Protein AF-A0A5J5DFE9-F1 (afdb_monomer_lite)

Secondary structure (DSSP, 8-state):
--------SHHHHHHHHHHHHHHHHHHHHHHHHHHHHTT--S--S----EEEPSS-TT-EEEGGGHHHHHHHHHHHHTT--HHHHHH---THHHHTTS-----PPPHHHHHHHHHHHHHHS-SS-BTTB--GGGS--S-PPPPSSHHHHHHHS-HHHHHHHHHHHHHHHHHTTTT-----TTSS--HHHHHH--TTSSSPPPHHHHHHHHHHHHHS-GGGSSS-TTT-------

Foldseek 3Di:
DDPPPPPPDPVSVVVVVVVVVVVVVVVVVVVVVVCVVVVHDPPPVCPADWDAQPLDRPDTDHPVCNVVCNVVSVCVSLVDDPVNVVPADDCCVVPVPPPDDDDDDD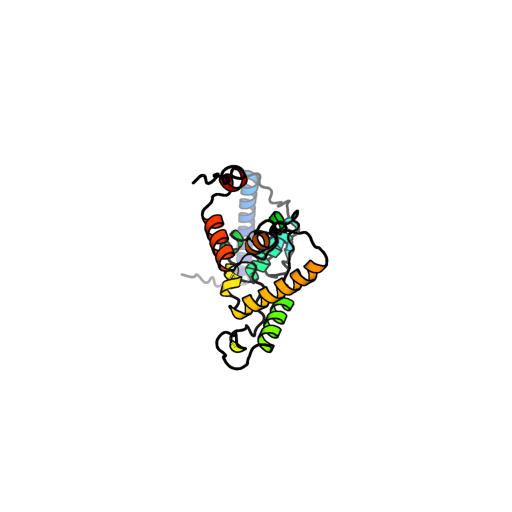QVNLQVLLVVLLVVADCDDDPPGDHNVQTDPDRFHDDRDPVCVPPVGGPSSNVSVVVVVCVVVVVVCVVDDDDPVPVDPPVLVVQQPPPVDPDGDDPVRSVVVVVVVVVDDPVCVPVCPPPPPPDDDD

pLDDT: mean 79.21, std 16.31, range [35.69, 96.75]

Sequence (234 aa):
MSDSLKTQTLQDRLDRLQELEEFTENCKKQLNDIFETLGWSRDNSNQEAMEQCPYDPNHRVPVRSMEKHKTSCSRRKMGYSAEEEAEMFDPSVCYENSSVRSFTMDKSTQHQVILQARSAAPLMRMEGVFWQGQYSGQPVDVPENHKRAVCDLTVADRLALYDHVVGVLNQQKEAASSNNDDLYVDLVSKLQKDEQQNEPKTHLELMAEMRDYKRRRQSYRAKNVHITKKSYTE

Structure (mmCIF, N/CA/C/O backbone):
data_AF-A0A5J5DFE9-F1
#
_entry.id   AF-A0A5J5DFE9-F1
#
loop_
_atom_site.group_PDB
_atom_site.id
_atom_site.type_symbol
_atom_site.label_atom_id
_atom_site.label_alt_id
_atom_site.label_comp_id
_atom_site.label_asym_id
_atom_site.label_entity_id
_atom_site.label_seq_id
_atom_site.pdbx_PDB_ins_code
_atom_site.Cartn_x
_atom_site.Cartn_y
_atom_site.Cartn_z
_atom_site.occupancy
_atom_site.B_iso_or_equiv
_atom_site.auth_seq_id
_atom_site.auth_comp_id
_atom_site.auth_asym_id
_atom_site.auth_atom_id
_atom_site.pdbx_PDB_model_num
ATOM 1 N N . MET A 1 1 ? -1.148 6.392 54.945 1.00 35.69 1 MET A N 1
ATOM 2 C CA . MET A 1 1 ? -1.701 5.773 56.165 1.00 35.69 1 MET A CA 1
ATOM 3 C C . MET A 1 1 ? -2.759 4.799 55.689 1.00 35.69 1 MET A C 1
ATOM 5 O O . MET A 1 1 ? -3.855 5.220 55.352 1.00 35.69 1 MET A O 1
ATOM 9 N N . SER A 1 2 ? -2.363 3.549 55.466 1.00 45.91 2 SER A N 1
ATOM 10 C CA . SER A 1 2 ? -3.226 2.516 54.895 1.00 45.91 2 SER A CA 1
ATOM 11 C C . SER A 1 2 ? -3.810 1.728 56.058 1.00 45.91 2 SER A C 1
ATOM 13 O O . SER A 1 2 ? -3.139 0.845 56.592 1.00 45.91 2 SER A O 1
ATOM 15 N N . ASP A 1 3 ? -5.013 2.096 56.495 1.00 44.06 3 ASP A N 1
ATOM 16 C CA . ASP A 1 3 ? -5.707 1.383 57.565 1.00 44.06 3 ASP A CA 1
ATOM 17 C C . ASP A 1 3 ? -6.124 -0.001 57.067 1.00 44.06 3 ASP A C 1
ATOM 19 O O . ASP A 1 3 ? -7.129 -0.198 56.383 1.00 44.06 3 ASP A O 1
ATOM 23 N N . SER A 1 4 ? -5.282 -0.979 57.391 1.00 53.09 4 SER A N 1
ATOM 24 C CA . SER A 1 4 ? -5.563 -2.398 57.237 1.00 53.09 4 SER A CA 1
ATOM 25 C C . SER A 1 4 ? -6.608 -2.791 58.282 1.00 53.09 4 SER A C 1
ATOM 27 O O . SER A 1 4 ? -6.283 -3.070 59.439 1.00 53.09 4 SER A O 1
ATOM 29 N N . LEU A 1 5 ? -7.882 -2.753 57.886 1.00 56.41 5 LEU A N 1
ATOM 30 C CA . LEU A 1 5 ? -9.002 -3.226 58.697 1.00 56.41 5 LEU A CA 1
ATOM 31 C C . LEU A 1 5 ? -8.866 -4.740 58.895 1.00 56.41 5 LEU A C 1
ATOM 33 O O . LEU A 1 5 ? -9.232 -5.543 58.038 1.00 56.41 5 LEU A O 1
ATOM 37 N N . LYS A 1 6 ? -8.313 -5.138 60.042 1.00 60.69 6 LYS A N 1
ATOM 38 C CA . LYS A 1 6 ? -8.324 -6.528 60.500 1.00 60.69 6 LYS A CA 1
ATOM 39 C C . LYS A 1 6 ? -9.772 -6.914 60.816 1.00 60.69 6 LYS A C 1
ATOM 41 O O . LYS A 1 6 ? -10.238 -6.644 61.916 1.00 60.69 6 LYS A O 1
ATOM 46 N N . THR A 1 7 ? -10.475 -7.555 59.885 1.00 59.81 7 THR A N 1
ATOM 47 C CA . THR A 1 7 ? -11.734 -8.257 60.188 1.00 59.81 7 THR A CA 1
ATOM 48 C C . THR A 1 7 ? -11.396 -9.467 61.055 1.00 59.81 7 THR A C 1
ATOM 50 O O . THR A 1 7 ? -10.870 -10.457 60.538 1.00 59.81 7 THR A O 1
ATOM 53 N N . GLN A 1 8 ? -11.588 -9.360 62.371 1.00 66.94 8 GLN A N 1
ATOM 54 C CA . GLN A 1 8 ? -11.138 -10.376 63.329 1.00 66.94 8 GLN A CA 1
ATOM 55 C C . GLN A 1 8 ? -12.210 -11.430 63.620 1.00 66.94 8 GLN A C 1
ATOM 57 O O . GLN A 1 8 ? -11.858 -12.533 64.035 1.00 66.94 8 GLN A O 1
ATOM 62 N N . THR A 1 9 ? -13.488 -11.157 63.340 1.00 77.75 9 THR A N 1
ATOM 63 C CA . THR A 1 9 ? -14.578 -12.122 63.546 1.00 77.75 9 THR A CA 1
ATOM 64 C C . THR A 1 9 ? -15.428 -12.341 62.290 1.00 77.75 9 THR A C 1
ATOM 66 O O . THR A 1 9 ? -15.451 -11.523 61.372 1.00 77.75 9 THR A O 1
ATOM 69 N N . LEU A 1 10 ? -16.111 -13.493 62.216 1.00 79.88 10 LEU A N 1
ATOM 70 C CA . LEU A 1 10 ? -17.056 -13.802 61.131 1.00 79.88 10 LEU A CA 1
ATOM 71 C C . LEU A 1 10 ? -18.192 -12.773 61.054 1.00 79.88 10 LEU A C 1
ATOM 73 O O . LEU A 1 10 ? -18.635 -12.456 59.954 1.00 79.88 10 LEU A O 1
ATOM 77 N N . GLN A 1 11 ? -18.607 -12.232 62.202 1.00 84.94 11 GLN A N 1
ATOM 78 C CA . GLN A 1 11 ? -19.647 -11.213 62.279 1.00 84.94 11 GLN A CA 1
ATOM 79 C C . GLN A 1 11 ? -19.193 -9.897 61.638 1.00 84.94 11 GLN A C 1
ATOM 81 O O . GLN A 1 11 ? -19.889 -9.400 60.763 1.00 84.94 11 GLN A O 1
ATOM 86 N N . ASP A 1 12 ? -17.972 -9.426 61.929 1.00 84.31 12 ASP A N 1
ATOM 87 C CA . ASP A 1 12 ? -17.422 -8.210 61.298 1.00 84.31 12 ASP A CA 1
ATOM 88 C C . ASP A 1 12 ? -17.404 -8.303 59.764 1.00 84.31 12 ASP A C 1
ATOM 90 O O . ASP A 1 12 ? -17.546 -7.308 59.058 1.00 84.31 12 ASP A O 1
ATOM 94 N N . ARG A 1 13 ? -17.192 -9.511 59.223 1.00 84.62 13 ARG A N 1
ATOM 95 C CA . ARG A 1 13 ? -17.190 -9.748 57.772 1.00 84.62 13 ARG A CA 1
ATOM 96 C C . ARG A 1 13 ? -18.595 -9.699 57.184 1.00 84.62 13 ARG A C 1
ATOM 98 O O . ARG A 1 13 ? -18.746 -9.193 56.077 1.00 84.62 13 ARG A O 1
ATOM 105 N N . LEU A 1 14 ? -19.588 -10.231 57.895 1.00 89.31 14 LEU A N 1
ATOM 106 C CA . LEU A 1 14 ? -20.991 -10.178 57.481 1.00 89.31 14 LEU A CA 1
ATOM 107 C C . LEU A 1 14 ? -21.515 -8.743 57.524 1.00 89.31 14 LEU A C 1
ATOM 109 O O . LEU A 1 14 ? -22.078 -8.283 56.535 1.00 89.31 14 LEU A O 1
ATOM 113 N N . ASP A 1 15 ? -21.226 -8.017 58.601 1.00 89.38 15 ASP A N 1
ATOM 114 C CA . ASP A 1 15 ? -21.636 -6.622 58.759 1.00 89.38 15 ASP A CA 1
ATOM 115 C C . ASP A 1 15 ? -20.993 -5.746 57.668 1.00 89.38 15 ASP A C 1
ATOM 117 O O . ASP A 1 15 ? -21.658 -4.925 57.041 1.00 89.38 15 ASP A O 1
ATOM 121 N N . ARG A 1 16 ? -19.716 -5.992 57.332 1.00 88.62 16 ARG A N 1
ATOM 122 C CA . ARG A 1 16 ? -19.029 -5.291 56.234 1.00 88.62 16 ARG A CA 1
ATOM 123 C C . ARG A 1 16 ? -19.616 -5.599 54.856 1.00 88.62 16 ARG A C 1
ATOM 125 O O . ARG A 1 16 ? -19.637 -4.720 53.997 1.00 88.6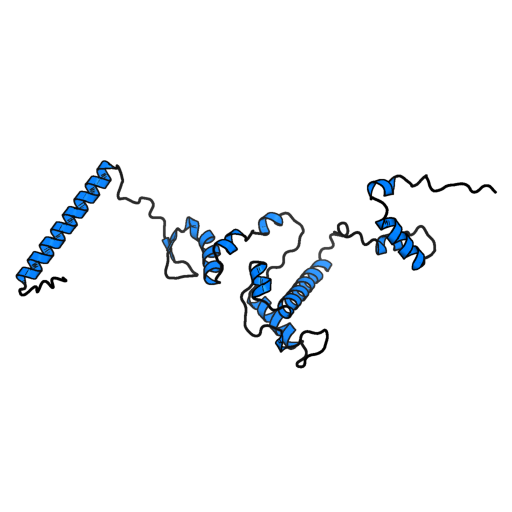2 16 ARG A O 1
ATOM 132 N N . LEU A 1 17 ? -20.039 -6.840 54.612 1.00 91.00 17 LEU A N 1
ATOM 133 C CA . LEU A 1 17 ? -20.709 -7.202 53.360 1.00 91.00 17 LEU A CA 1
ATOM 134 C C . LEU A 1 17 ? -22.059 -6.498 53.250 1.00 91.00 17 LEU A C 1
ATOM 136 O O . LEU A 1 17 ? -22.362 -5.959 52.189 1.00 91.00 17 LEU A O 1
ATOM 140 N N . GLN A 1 18 ? -22.807 -6.439 54.351 1.00 93.75 18 GLN A N 1
ATOM 141 C CA . GLN A 1 18 ? -24.076 -5.730 54.403 1.00 93.75 18 GLN A CA 1
ATOM 142 C C . GLN A 1 18 ? -23.889 -4.223 54.167 1.00 93.75 18 GLN A C 1
ATOM 144 O O . GLN A 1 18 ? -24.590 -3.655 53.337 1.00 93.75 18 GLN A O 1
ATOM 149 N N . GLU A 1 19 ? -22.891 -3.585 54.792 1.00 94.81 19 GLU A N 1
ATOM 150 C CA . GLU A 1 19 ? -22.549 -2.177 54.522 1.00 94.81 19 GLU A CA 1
ATOM 151 C C . GLU A 1 19 ? -22.236 -1.929 53.037 1.00 94.81 19 GLU A C 1
ATOM 153 O O . GLU A 1 19 ? -22.664 -0.927 52.463 1.00 94.81 19 GLU A O 1
ATOM 158 N N . LEU A 1 20 ? -21.480 -2.828 52.395 1.00 94.94 20 LEU A N 1
ATOM 159 C CA . LEU A 1 20 ? -21.125 -2.703 50.978 1.00 94.94 20 LEU A CA 1
ATOM 160 C C . LEU A 1 20 ? -22.331 -2.911 50.056 1.00 94.94 20 LEU A C 1
ATOM 162 O O . LEU A 1 20 ? -22.438 -2.234 49.031 1.00 94.94 20 LEU A O 1
ATOM 166 N N . GLU A 1 21 ? -23.230 -3.825 50.407 1.00 95.31 21 GLU A N 1
ATOM 167 C CA . GLU A 1 21 ? -24.470 -4.081 49.674 1.00 95.31 21 GLU A CA 1
ATOM 168 C C . GLU A 1 21 ? -25.434 -2.893 49.790 1.00 95.31 21 GLU A C 1
ATOM 170 O O . GLU A 1 21 ? -25.921 -2.379 48.783 1.00 95.31 21 GLU A O 1
ATOM 175 N N . GLU A 1 22 ? -25.617 -2.362 51.000 1.00 95.75 22 GLU A N 1
ATOM 176 C CA . GLU A 1 22 ? -26.413 -1.157 51.238 1.00 95.75 22 GLU A CA 1
ATOM 177 C C . GLU A 1 22 ? -25.822 0.057 50.511 1.00 95.75 22 GLU A C 1
ATOM 179 O O . GLU A 1 22 ? -26.553 0.813 49.866 1.00 95.75 22 GLU A O 1
ATOM 184 N N . PHE A 1 23 ? -24.496 0.222 50.537 1.00 96.44 23 PHE A N 1
ATOM 185 C CA . PHE A 1 23 ? -23.811 1.285 49.805 1.00 96.44 23 PHE A CA 1
ATOM 186 C C . PHE A 1 23 ? -24.012 1.161 48.290 1.00 96.44 23 PHE A C 1
ATOM 188 O O . PHE A 1 23 ? -24.352 2.143 47.627 1.00 96.44 23 PHE A O 1
ATOM 195 N N . THR A 1 24 ? -23.837 -0.039 47.730 1.00 95.56 24 THR A N 1
ATOM 196 C CA . THR A 1 24 ? -24.003 -0.263 46.286 1.00 95.56 24 THR A CA 1
ATOM 197 C C . THR A 1 24 ? -25.445 -0.064 45.833 1.00 95.56 24 THR A C 1
ATOM 199 O O . THR A 1 24 ? -25.665 0.561 44.791 1.00 95.56 24 THR A O 1
ATOM 202 N N . GLU A 1 25 ? -26.433 -0.496 46.617 1.00 96.00 25 GLU A N 1
ATOM 203 C CA . GLU A 1 25 ? -27.844 -0.225 46.327 1.00 96.00 25 GLU A CA 1
ATOM 204 C C . GLU A 1 25 ? -28.184 1.264 46.449 1.00 96.00 25 GLU A C 1
ATOM 206 O O . GLU A 1 25 ? -28.927 1.796 45.621 1.00 96.00 25 GLU A O 1
ATOM 211 N N . ASN A 1 26 ? -27.594 1.982 47.407 1.00 96.12 26 ASN A N 1
ATOM 212 C CA . ASN A 1 26 ? -27.797 3.422 47.521 1.00 96.12 26 ASN A CA 1
ATOM 213 C C . ASN A 1 26 ? -27.202 4.179 46.319 1.00 96.12 26 ASN A C 1
ATOM 215 O O . ASN A 1 26 ? -27.872 5.027 45.729 1.00 96.12 26 ASN A O 1
ATOM 219 N N . CYS A 1 27 ? -25.993 3.817 45.875 1.00 93.38 27 CYS A N 1
ATOM 220 C CA . CYS A 1 27 ? -25.398 4.371 44.654 1.00 93.38 27 CYS A CA 1
ATOM 221 C C . CYS A 1 27 ? -26.241 4.065 43.408 1.00 93.38 27 CYS A C 1
ATOM 223 O O . CYS A 1 27 ? -26.409 4.920 42.539 1.00 93.38 27 CYS A O 1
ATOM 225 N N . LYS A 1 28 ? -26.794 2.854 43.309 1.00 91.44 28 LYS A N 1
ATOM 226 C CA . LYS A 1 28 ? -27.655 2.449 42.193 1.00 91.44 28 LYS A CA 1
ATOM 227 C C . LYS A 1 28 ? -28.962 3.243 42.160 1.00 91.44 28 LYS A C 1
ATOM 229 O O . LYS A 1 28 ? -29.375 3.646 41.077 1.00 91.44 28 LYS A O 1
ATOM 234 N N . LYS A 1 29 ? -29.574 3.517 43.319 1.00 94.00 29 LYS A N 1
ATOM 235 C CA . LYS A 1 29 ? -30.746 4.404 43.429 1.00 94.00 29 LYS A CA 1
ATOM 236 C C . LYS A 1 29 ? -30.416 5.826 42.991 1.00 94.00 29 LYS A C 1
ATOM 238 O O . LYS A 1 29 ? -31.097 6.349 42.123 1.00 94.00 29 LYS A O 1
ATOM 243 N N . GLN A 1 30 ? -29.320 6.396 43.494 1.00 93.88 30 GLN A N 1
ATOM 244 C CA . GLN A 1 30 ? -28.875 7.734 43.088 1.00 93.88 30 GLN A CA 1
ATOM 245 C C . GLN A 1 30 ? -28.645 7.836 41.577 1.00 93.88 30 GLN A C 1
ATOM 247 O O . GLN A 1 30 ? -29.037 8.819 40.955 1.00 93.88 30 GLN A O 1
ATOM 252 N N . LEU A 1 31 ? -28.034 6.816 40.968 1.00 90.50 31 LEU A N 1
ATOM 253 C CA . LEU A 1 31 ? -27.855 6.772 39.519 1.00 90.50 31 LEU A CA 1
ATOM 254 C C . LEU A 1 31 ? -29.192 6.699 38.778 1.00 90.50 31 LEU A C 1
ATOM 256 O O . LEU A 1 31 ? -29.354 7.400 37.785 1.00 90.50 31 LEU A O 1
ATOM 260 N N . ASN A 1 32 ? -30.144 5.890 39.248 1.00 88.62 32 ASN A N 1
ATOM 261 C CA . ASN A 1 32 ? -31.475 5.808 38.646 1.00 88.62 32 ASN A CA 1
ATOM 262 C C . ASN A 1 32 ? -32.232 7.141 38.748 1.00 88.62 32 ASN A C 1
ATOM 264 O O . ASN A 1 32 ? -32.772 7.579 37.741 1.00 88.62 32 ASN A O 1
ATOM 268 N N . ASP A 1 33 ? -32.189 7.830 39.890 1.00 92.00 33 ASP A N 1
ATOM 269 C CA . ASP A 1 33 ? -32.805 9.157 40.052 1.00 92.00 33 ASP A CA 1
ATOM 270 C C . ASP A 1 33 ? -32.194 10.183 39.078 1.00 92.00 33 ASP A C 1
ATOM 272 O O . ASP A 1 33 ? -32.896 11.007 38.484 1.00 92.00 33 ASP A O 1
ATOM 276 N N . ILE A 1 34 ? -30.873 10.121 38.863 1.00 91.50 34 ILE A N 1
ATOM 277 C CA . ILE A 1 34 ? -30.178 10.939 37.857 1.00 91.50 34 ILE A CA 1
ATOM 278 C C . ILE A 1 34 ? -30.644 10.569 36.440 1.00 91.50 34 ILE A C 1
ATOM 280 O O . ILE A 1 34 ? -30.905 11.452 35.624 1.00 91.50 34 ILE A O 1
ATOM 284 N N . PHE A 1 35 ? -30.774 9.278 36.130 1.00 86.00 35 PHE A N 1
ATOM 285 C CA . PHE A 1 35 ? -31.292 8.830 34.837 1.00 86.00 35 PHE A CA 1
ATOM 286 C C . PHE A 1 35 ? -32.737 9.306 34.609 1.00 86.00 35 PHE A C 1
ATOM 288 O O . PHE A 1 35 ? -33.037 9.821 33.535 1.00 86.00 35 PHE A O 1
ATOM 295 N N . GLU A 1 36 ? -33.606 9.227 35.618 1.00 87.81 36 GLU A N 1
ATOM 296 C CA . GLU A 1 36 ? -34.997 9.690 35.547 1.00 87.81 36 GLU A CA 1
ATOM 297 C C . GLU A 1 36 ? -35.097 11.209 35.365 1.00 87.81 36 GLU A C 1
ATOM 299 O O . GLU A 1 36 ? -35.821 11.680 34.486 1.00 87.81 36 GLU A O 1
ATOM 304 N N . THR A 1 37 ? -34.328 11.987 36.133 1.00 90.31 37 THR A N 1
ATOM 305 C CA . THR A 1 37 ? -34.293 13.458 36.013 1.00 90.31 37 THR A CA 1
ATOM 306 C C . THR A 1 37 ? -33.771 13.935 34.659 1.00 90.31 37 THR A C 1
ATOM 308 O O . THR A 1 37 ? -34.238 14.955 34.151 1.00 90.31 37 THR A O 1
ATOM 311 N N . LEU A 1 38 ? -32.839 13.199 34.047 1.00 88.25 38 LEU A N 1
ATOM 312 C CA . LEU A 1 38 ? -32.322 13.485 32.705 1.00 88.25 38 LEU A CA 1
ATOM 313 C C . LEU A 1 38 ? -33.181 12.880 31.578 1.00 88.25 38 LEU A C 1
ATOM 315 O O . LEU A 1 38 ? -32.911 13.142 30.405 1.00 88.25 38 LEU A O 1
ATOM 319 N N . GLY A 1 39 ? -34.201 12.077 31.906 1.00 79.75 39 GLY A N 1
ATOM 320 C CA . GLY A 1 39 ? -35.024 11.352 30.931 1.00 79.75 39 GLY A CA 1
ATOM 321 C C . GLY A 1 39 ? -34.245 10.290 30.145 1.00 79.75 39 GLY A C 1
ATOM 322 O O . GLY A 1 39 ? -34.588 9.975 29.006 1.00 79.75 39 GLY A O 1
ATOM 323 N N . TRP A 1 40 ? -33.158 9.773 30.715 1.00 81.00 40 TRP A N 1
ATOM 324 C CA . TRP A 1 40 ? -32.294 8.773 30.102 1.00 81.00 40 TRP A CA 1
ATOM 325 C C . TRP A 1 40 ? -32.782 7.374 30.469 1.00 81.00 40 TRP A C 1
ATOM 327 O O . TRP A 1 40 ? -32.798 6.976 31.629 1.00 81.00 40 TRP A O 1
ATOM 337 N N . SER A 1 41 ? -33.157 6.598 29.459 1.00 70.38 41 SER A N 1
ATOM 338 C CA . SER A 1 41 ? -33.428 5.174 29.626 1.00 70.38 41 SER A CA 1
ATOM 339 C C . SER A 1 41 ? -32.112 4.409 29.794 1.00 70.38 41 SER A C 1
ATOM 341 O O . SER A 1 41 ? -31.201 4.558 28.978 1.00 70.38 41 SER A O 1
ATOM 343 N N . ARG A 1 42 ? -32.014 3.552 30.822 1.00 62.78 42 ARG A N 1
ATOM 344 C CA . ARG A 1 42 ? -30.898 2.597 30.969 1.00 62.78 42 ARG A CA 1
ATOM 345 C C . ARG A 1 42 ? -30.907 1.530 29.873 1.00 62.78 42 ARG A C 1
ATOM 347 O O . ARG A 1 42 ? -29.875 0.899 29.626 1.00 62.78 42 ARG A O 1
ATOM 354 N N . ASP A 1 43 ? -32.047 1.343 29.211 1.00 56.59 43 ASP A N 1
ATOM 355 C CA . ASP A 1 43 ? -32.124 0.508 28.028 1.00 56.59 43 ASP A CA 1
ATOM 356 C C . ASP A 1 43 ? -31.343 1.194 26.915 1.00 56.59 43 ASP A C 1
ATOM 358 O O . ASP A 1 43 ? -31.840 2.053 26.187 1.00 56.59 43 ASP A O 1
ATOM 362 N N . ASN A 1 44 ? -30.091 0.767 26.773 1.00 56.41 44 ASN A N 1
ATOM 363 C CA . ASN A 1 44 ? -29.358 0.833 25.525 1.00 56.41 44 ASN A CA 1
ATOM 364 C C . ASN A 1 44 ? -30.119 -0.022 24.501 1.00 56.41 44 ASN A C 1
ATOM 366 O O . ASN A 1 44 ? -29.695 -1.123 24.155 1.00 56.41 44 ASN A O 1
ATOM 370 N N . SER A 1 45 ? -31.248 0.474 23.997 1.00 51.00 45 SER A N 1
ATOM 371 C CA . SER A 1 45 ? -32.089 -0.165 22.977 1.00 51.00 45 SER A CA 1
ATOM 372 C C . SER A 1 45 ? -31.402 -0.286 21.607 1.00 51.00 45 SER A C 1
ATOM 374 O O . SER A 1 45 ? -32.025 -0.681 20.630 1.00 51.00 45 SER A O 1
ATOM 376 N N . ASN A 1 46 ? -30.098 -0.006 21.548 1.00 55.62 46 ASN A N 1
ATOM 377 C CA . ASN A 1 46 ? -29.209 -0.232 20.420 1.00 55.62 46 ASN A CA 1
ATOM 378 C C . ASN A 1 46 ? -28.059 -1.174 20.826 1.00 55.62 46 ASN A C 1
ATOM 380 O O . ASN A 1 46 ? -26.893 -0.870 20.569 1.00 55.62 46 ASN A O 1
ATOM 384 N N . GLN A 1 47 ? -28.349 -2.304 21.488 1.00 61.62 47 GLN A N 1
ATOM 385 C CA . GLN A 1 47 ? -27.400 -3.425 21.548 1.00 61.62 47 GLN A CA 1
ATOM 386 C C . GLN A 1 47 ? -27.264 -4.010 20.141 1.00 61.62 47 GLN A C 1
ATOM 388 O O . GLN A 1 47 ? -27.855 -5.027 19.788 1.00 61.62 47 GLN A O 1
ATOM 393 N N . GLU A 1 48 ? -26.520 -3.310 19.297 1.00 70.19 48 GLU A N 1
ATOM 394 C CA . GLU A 1 48 ? -26.108 -3.841 18.014 1.00 70.19 48 GLU A CA 1
ATOM 395 C C . GLU A 1 48 ? -25.285 -5.101 18.250 1.00 70.19 48 GLU A C 1
ATOM 397 O O . GLU A 1 48 ? -24.473 -5.163 19.176 1.00 70.19 48 GLU A O 1
ATOM 402 N N . ALA A 1 49 ? -25.503 -6.114 17.412 1.00 82.31 49 ALA A N 1
ATOM 403 C CA . ALA A 1 49 ? -24.703 -7.324 17.458 1.00 82.31 49 ALA A CA 1
ATOM 404 C C . ALA A 1 49 ? -23.214 -6.949 17.347 1.00 82.31 49 ALA A C 1
ATOM 406 O O . ALA A 1 49 ? -22.802 -6.211 16.448 1.00 82.31 49 ALA A O 1
ATOM 407 N N . MET A 1 50 ? -22.425 -7.422 18.311 1.00 86.62 50 MET A N 1
ATOM 408 C CA . MET A 1 50 ? -20.991 -7.169 18.410 1.00 86.62 50 MET A CA 1
ATOM 409 C C . MET A 1 50 ? -20.245 -8.450 18.045 1.00 86.62 50 MET A C 1
ATOM 411 O O . MET A 1 50 ? -20.279 -9.432 18.794 1.00 86.62 50 MET A O 1
ATOM 415 N N . GLU A 1 51 ? -19.543 -8.429 16.919 1.00 88.44 51 GLU A N 1
ATOM 416 C CA . GLU A 1 51 ? -18.725 -9.544 16.446 1.00 88.44 51 GLU A CA 1
ATOM 417 C C . GLU A 1 51 ? -17.256 -9.337 16.816 1.00 88.44 51 GLU A C 1
ATOM 419 O O . GLU A 1 51 ? -16.788 -8.216 17.019 1.00 88.44 51 GLU A O 1
ATOM 424 N N . GLN A 1 52 ? -16.522 -10.437 16.959 1.00 91.31 52 GLN A N 1
ATOM 425 C CA . GLN A 1 52 ? -15.093 -10.396 17.252 1.00 91.31 52 GLN A CA 1
ATOM 426 C C . GLN A 1 52 ? -14.305 -10.120 15.968 1.00 91.31 52 GLN A C 1
ATOM 428 O O . GLN A 1 52 ? -14.606 -10.684 14.915 1.00 91.31 52 GLN A O 1
ATOM 433 N N . CYS A 1 53 ? -13.287 -9.263 16.047 1.00 91.19 53 CYS A N 1
ATOM 434 C CA . CYS A 1 53 ? -12.473 -8.951 14.879 1.00 91.19 53 CYS A CA 1
ATOM 435 C C . CYS A 1 53 ? -11.595 -10.151 14.459 1.00 91.19 53 CYS A C 1
ATOM 437 O O . CYS A 1 53 ? -10.924 -10.736 15.309 1.00 91.19 53 CYS A O 1
ATOM 439 N N . PRO A 1 54 ? -11.511 -10.492 13.156 1.00 89.31 54 PRO A N 1
ATOM 440 C CA . PRO A 1 54 ? -10.622 -11.554 12.667 1.00 89.31 54 PRO A CA 1
ATOM 441 C C . PRO A 1 54 ? -9.124 -11.268 12.854 1.00 89.31 54 PRO A C 1
ATOM 443 O O . PRO A 1 54 ? -8.311 -12.190 12.856 1.00 89.31 54 PRO A O 1
ATOM 446 N N . TYR A 1 55 ? -8.738 -9.993 12.965 1.00 86.44 55 TYR A N 1
ATOM 447 C CA . TYR A 1 55 ? -7.334 -9.577 13.020 1.00 86.44 55 TYR A CA 1
ATOM 448 C C . TYR A 1 55 ? -6.803 -9.433 14.447 1.00 86.44 55 TYR A C 1
ATOM 450 O O . TYR A 1 55 ? -5.607 -9.657 14.656 1.00 86.44 55 TYR A O 1
ATOM 458 N N . ASP A 1 56 ? -7.670 -9.113 15.409 1.00 86.06 56 ASP A N 1
ATOM 459 C CA . ASP A 1 56 ? -7.332 -8.997 16.826 1.00 86.06 56 ASP A CA 1
ATOM 460 C C . ASP A 1 56 ? -8.471 -9.572 17.691 1.00 86.06 56 ASP A C 1
ATOM 462 O O . ASP A 1 56 ? -9.585 -9.039 17.682 1.00 86.06 56 ASP A O 1
ATOM 466 N N . PRO A 1 57 ? -8.219 -10.658 18.445 1.00 87.56 57 PRO A N 1
ATOM 467 C CA . PRO A 1 57 ? -9.228 -11.267 19.299 1.00 87.56 57 PRO A CA 1
ATOM 468 C C . PRO A 1 57 ? -9.586 -10.418 20.530 1.00 87.56 57 PRO A C 1
ATOM 470 O O . PRO A 1 57 ? -10.554 -10.754 21.214 1.00 87.56 57 PRO A O 1
ATOM 473 N N . ASN A 1 58 ? -8.846 -9.348 20.838 1.00 86.56 58 ASN A N 1
ATOM 474 C CA . ASN A 1 58 ? -9.025 -8.577 22.070 1.00 86.56 58 ASN A CA 1
ATOM 475 C C . ASN A 1 58 ? -10.155 -7.543 22.010 1.00 86.56 58 ASN A C 1
ATOM 477 O O . ASN A 1 58 ? -10.488 -6.952 23.039 1.00 86.56 58 ASN A O 1
ATOM 481 N N . HIS A 1 59 ? -10.779 -7.321 20.849 1.00 89.12 59 HIS A N 1
ATOM 482 C CA . HIS A 1 59 ? -11.887 -6.374 20.743 1.00 89.12 59 HIS A CA 1
ATOM 483 C C . HIS A 1 59 ? -13.053 -6.887 19.895 1.00 89.12 59 HIS A C 1
ATOM 485 O O . HIS A 1 59 ? -12.944 -7.805 19.077 1.00 89.12 59 HIS A O 1
ATOM 491 N N . ARG A 1 60 ? -14.210 -6.262 20.125 1.00 89.19 60 ARG A N 1
ATOM 492 C CA . ARG A 1 60 ? -15.460 -6.524 19.410 1.00 89.19 60 ARG A CA 1
ATOM 493 C C . ARG A 1 60 ? -15.945 -5.262 18.718 1.00 89.19 60 ARG A C 1
ATOM 495 O O . ARG A 1 60 ? -15.747 -4.162 19.230 1.00 89.19 60 ARG A O 1
ATOM 502 N N . VAL A 1 61 ? -16.579 -5.432 17.567 1.00 89.94 61 VAL A N 1
ATOM 503 C CA . VAL A 1 61 ? -17.005 -4.342 16.688 1.00 89.94 61 VAL A CA 1
ATOM 504 C C . VAL A 1 61 ? -18.459 -4.563 16.279 1.00 89.94 61 VAL A C 1
ATOM 506 O O . VAL A 1 61 ? -18.851 -5.712 16.061 1.00 89.94 61 VAL A O 1
ATOM 509 N N . PRO A 1 62 ? -19.267 -3.497 16.147 1.00 91.12 62 PRO A N 1
ATOM 510 C CA . PRO A 1 62 ? -20.619 -3.628 15.622 1.00 91.12 62 PRO A CA 1
ATOM 511 C C . PRO A 1 62 ? -20.617 -4.201 14.201 1.00 91.12 62 PRO A C 1
ATOM 513 O O . PRO A 1 62 ? -19.828 -3.754 13.362 1.00 91.12 62 PRO A O 1
ATOM 516 N N . VAL A 1 63 ? -21.549 -5.114 13.896 1.00 88.00 63 VAL A N 1
ATOM 517 C CA . VAL A 1 63 ? -21.657 -5.747 12.560 1.00 88.00 63 VAL A CA 1
ATOM 518 C C . VAL A 1 63 ? -21.705 -4.702 11.438 1.00 88.00 63 VAL A C 1
ATOM 520 O O . VAL A 1 63 ? -21.004 -4.827 10.436 1.00 88.00 63 VAL A O 1
ATOM 523 N N . ARG A 1 64 ? -22.449 -3.602 11.634 1.00 88.56 64 ARG A N 1
ATOM 524 C CA . ARG A 1 64 ? -22.588 -2.514 10.644 1.00 88.56 64 ARG A CA 1
ATOM 525 C C . ARG A 1 64 ? -21.268 -1.867 10.217 1.00 88.56 64 ARG A C 1
ATOM 527 O O . ARG A 1 64 ? -21.166 -1.364 9.102 1.00 88.56 64 ARG A O 1
ATOM 534 N N . SER A 1 65 ? -20.271 -1.827 11.100 1.00 89.56 65 SER A N 1
ATOM 535 C CA . SER A 1 65 ? -18.979 -1.183 10.840 1.00 89.56 65 SER A CA 1
ATOM 536 C C . SER A 1 65 ? -17.850 -2.190 10.663 1.00 89.56 65 SER A C 1
ATOM 538 O O . SER A 1 65 ? -16.704 -1.776 10.494 1.00 89.56 65 SER A O 1
ATOM 540 N N . MET A 1 66 ? -18.155 -3.489 10.686 1.00 89.00 66 MET A N 1
ATOM 541 C CA . MET A 1 66 ? -17.163 -4.555 10.651 1.00 89.00 66 MET A CA 1
ATOM 542 C C . MET A 1 66 ? -16.270 -4.459 9.411 1.00 89.00 66 MET A C 1
ATOM 544 O O . MET A 1 66 ? -15.056 -4.539 9.551 1.00 89.00 66 MET A O 1
ATOM 548 N N . GLU A 1 67 ? -16.809 -4.184 8.218 1.00 89.62 67 GLU A N 1
ATOM 549 C CA . GLU A 1 67 ? -15.962 -4.121 7.014 1.00 89.62 67 GLU A CA 1
ATOM 550 C C . GLU A 1 67 ? -15.027 -2.913 6.967 1.00 89.62 67 GLU A C 1
ATOM 552 O O . GLU A 1 67 ? -13.843 -3.060 6.667 1.00 89.62 67 GLU A O 1
ATOM 557 N N . LYS A 1 68 ? -15.503 -1.730 7.367 1.00 88.56 68 LYS A N 1
ATOM 558 C CA . LYS A 1 68 ? -14.632 -0.549 7.519 1.00 88.56 68 LYS A CA 1
ATOM 559 C C . LYS A 1 68 ? -13.572 -0.769 8.602 1.00 88.56 68 LYS A C 1
ATOM 561 O O . LYS A 1 68 ? -12.457 -0.257 8.529 1.00 88.56 68 LYS A O 1
ATOM 566 N N . HIS A 1 69 ? -13.923 -1.533 9.630 1.00 90.50 69 HIS A N 1
ATOM 567 C CA . HIS A 1 69 ? -12.994 -1.896 10.679 1.00 90.50 69 HIS A CA 1
ATOM 568 C C . HIS A 1 69 ? -11.946 -2.909 10.204 1.00 90.50 69 HIS A C 1
ATOM 570 O O . HIS A 1 69 ? -10.783 -2.748 10.546 1.00 90.50 69 HIS A O 1
ATOM 576 N N . LYS A 1 70 ? -12.312 -3.935 9.421 1.00 90.81 70 LYS A N 1
ATOM 577 C CA . LYS A 1 70 ? -11.359 -4.940 8.921 1.00 90.81 70 LYS A CA 1
ATOM 578 C C . LYS A 1 70 ? -10.192 -4.286 8.186 1.00 90.81 70 LYS A C 1
ATOM 580 O O . LYS A 1 70 ? -9.049 -4.623 8.473 1.00 90.81 70 LYS A O 1
ATOM 585 N N . THR A 1 71 ? -10.467 -3.314 7.316 1.00 88.25 71 THR A N 1
ATOM 586 C CA . THR A 1 71 ? -9.422 -2.608 6.557 1.00 88.25 71 THR A CA 1
ATOM 587 C C . THR A 1 71 ? -8.479 -1.836 7.483 1.00 88.25 71 THR A C 1
ATOM 589 O O . THR A 1 71 ? -7.283 -2.111 7.503 1.00 88.25 71 THR A O 1
ATOM 592 N N . SER A 1 72 ? -9.006 -0.952 8.331 1.00 88.19 72 SER A N 1
ATOM 593 C CA . SER A 1 72 ? -8.200 -0.175 9.292 1.00 88.19 72 SER A CA 1
ATOM 594 C C . SER A 1 72 ? -7.469 -1.050 10.316 1.00 88.19 72 SER A C 1
ATOM 596 O O . SER A 1 72 ? -6.297 -0.843 10.600 1.00 88.19 72 SER A O 1
ATOM 598 N N . CYS A 1 73 ? -8.114 -2.082 10.854 1.00 90.69 73 CYS A N 1
ATOM 599 C CA . CYS A 1 73 ? -7.490 -2.989 11.813 1.00 90.69 73 CYS A CA 1
ATOM 600 C C . CYS A 1 73 ? -6.376 -3.819 11.174 1.00 90.69 73 CYS A C 1
ATOM 602 O O . CYS A 1 73 ? -5.319 -3.982 11.783 1.00 90.69 73 CYS A O 1
ATOM 604 N N . SER A 1 74 ? -6.576 -4.293 9.939 1.00 90.00 74 SER A N 1
ATOM 605 C CA . SER A 1 74 ? -5.526 -4.990 9.196 1.00 90.00 74 SER A CA 1
ATOM 606 C C . SER A 1 74 ? -4.303 -4.091 8.981 1.00 90.00 74 SER A C 1
ATOM 608 O O . SER A 1 74 ? -3.191 -4.516 9.278 1.00 90.00 74 SER A O 1
ATOM 610 N N . ARG A 1 75 ? -4.501 -2.820 8.609 1.00 90.19 75 ARG A N 1
ATOM 611 C CA . ARG A 1 75 ? -3.428 -1.825 8.445 1.00 90.19 75 ARG A CA 1
ATOM 612 C C . ARG A 1 75 ? -2.708 -1.518 9.755 1.00 90.19 75 ARG A C 1
ATOM 614 O O . ARG A 1 75 ? -1.484 -1.597 9.817 1.00 90.19 75 ARG A O 1
ATOM 621 N N . ARG A 1 76 ? -3.441 -1.288 10.844 1.00 90.00 76 ARG A N 1
ATOM 622 C CA . ARG A 1 76 ? -2.841 -1.091 12.176 1.00 90.00 76 ARG A CA 1
ATOM 623 C C . ARG A 1 76 ? -2.018 -2.286 12.635 1.00 90.00 76 ARG A C 1
ATOM 625 O O . ARG A 1 76 ? -0.943 -2.104 13.197 1.00 90.00 76 ARG A O 1
ATOM 632 N N . LYS A 1 77 ? -2.482 -3.511 12.366 1.00 89.44 77 LYS A N 1
ATOM 633 C CA . LYS A 1 77 ? -1.729 -4.738 12.670 1.00 89.44 77 LYS A CA 1
ATOM 634 C C . LYS A 1 77 ? -0.410 -4.815 11.894 1.00 89.44 77 LYS A C 1
ATOM 636 O O . LYS A 1 77 ? 0.560 -5.366 12.401 1.00 89.44 77 LYS A O 1
ATOM 641 N N . MET A 1 78 ? -0.376 -4.225 10.704 1.00 87.62 78 MET A N 1
ATOM 642 C CA . MET A 1 78 ? 0.804 -4.108 9.842 1.00 87.62 78 MET A CA 1
ATOM 643 C C . MET A 1 78 ? 1.668 -2.882 10.198 1.00 87.62 78 MET A C 1
ATOM 645 O O . MET A 1 78 ? 2.669 -2.607 9.543 1.00 87.62 78 MET A O 1
ATOM 649 N N . GLY A 1 79 ? 1.298 -2.142 11.249 1.00 90.69 79 GLY A N 1
ATOM 650 C CA . GLY A 1 79 ? 2.063 -1.019 11.780 1.00 90.69 79 GLY A CA 1
ATOM 651 C C . GLY A 1 79 ? 1.845 0.309 11.058 1.00 90.69 79 GLY A C 1
ATOM 652 O O . GLY A 1 79 ? 2.680 1.199 11.218 1.00 90.69 79 GLY A O 1
ATOM 653 N N . TYR A 1 80 ? 0.774 0.454 10.271 1.00 91.69 80 TYR A N 1
ATOM 654 C CA . TYR A 1 80 ? 0.402 1.742 9.678 1.00 91.69 80 TYR A CA 1
ATOM 655 C C . TYR A 1 80 ? -0.138 2.687 10.755 1.00 91.69 80 TYR A C 1
ATOM 657 O O . TYR A 1 80 ? -0.934 2.284 11.611 1.00 91.69 80 TYR A O 1
ATOM 665 N N . SER A 1 81 ? 0.303 3.945 10.718 1.00 90.94 81 SER A N 1
ATOM 666 C CA . SER A 1 81 ? -0.206 4.983 11.615 1.00 90.94 81 SER A CA 1
ATOM 667 C C . SER A 1 81 ? -1.531 5.566 11.109 1.00 90.94 81 SER A C 1
ATOM 669 O O . SER A 1 81 ? -1.881 5.441 9.935 1.00 90.94 81 SER A O 1
ATOM 671 N N . ALA A 1 82 ? -2.277 6.236 11.991 1.00 89.00 82 ALA A N 1
ATOM 672 C CA . ALA A 1 82 ? -3.529 6.887 11.602 1.00 89.00 82 ALA A CA 1
ATOM 673 C C . ALA A 1 82 ? -3.301 8.013 10.575 1.00 89.00 82 ALA A C 1
ATOM 675 O O . ALA A 1 82 ? -4.145 8.245 9.713 1.00 89.00 82 ALA A O 1
ATOM 676 N N . GLU A 1 83 ? -2.154 8.690 10.650 1.00 89.56 83 GLU A N 1
ATOM 677 C CA . GLU A 1 83 ? -1.745 9.716 9.691 1.00 89.56 83 GLU A CA 1
ATOM 678 C C . GLU A 1 83 ? -1.448 9.104 8.318 1.00 89.56 83 GLU A C 1
ATOM 680 O O . GLU A 1 83 ? -1.914 9.624 7.307 1.00 89.56 83 GLU A O 1
ATOM 685 N N . GLU A 1 84 ? -0.730 7.973 8.273 1.00 88.44 84 GLU A N 1
ATOM 686 C CA . GLU A 1 84 ? -0.486 7.245 7.023 1.00 88.44 84 GLU A CA 1
ATOM 687 C C . GLU A 1 84 ? -1.799 6.774 6.391 1.00 88.44 84 GLU A C 1
ATOM 689 O O . GLU A 1 84 ? -1.990 6.939 5.190 1.00 88.44 84 GLU A O 1
ATOM 694 N N . GLU A 1 85 ? -2.721 6.229 7.190 1.00 87.44 85 GLU A N 1
ATOM 695 C CA . GLU A 1 85 ? -4.032 5.777 6.712 1.00 87.44 85 GLU A CA 1
ATOM 696 C C . GLU A 1 85 ? -4.875 6.915 6.121 1.00 87.44 85 GLU A C 1
ATOM 698 O O . GLU A 1 85 ? -5.604 6.688 5.156 1.00 87.44 85 GLU A O 1
ATOM 703 N N . ALA A 1 86 ? -4.777 8.131 6.666 1.00 87.69 86 ALA A N 1
ATOM 704 C CA . ALA A 1 86 ? -5.526 9.292 6.185 1.00 87.69 86 ALA A CA 1
ATOM 705 C C . ALA A 1 86 ? -5.003 9.839 4.843 1.00 87.69 86 ALA A C 1
ATOM 707 O O . ALA A 1 86 ? -5.770 10.418 4.075 1.00 87.69 86 ALA A O 1
ATOM 708 N N . GLU A 1 87 ? -3.712 9.657 4.552 1.00 87.88 87 GLU A N 1
ATOM 709 C CA . GLU A 1 87 ? -3.102 10.018 3.264 1.00 87.88 87 GLU A CA 1
ATOM 710 C C . GLU A 1 87 ? -3.380 8.981 2.161 1.00 87.88 87 GLU A C 1
ATOM 712 O O . GLU A 1 87 ? -3.123 9.239 0.983 1.00 87.88 87 GLU A O 1
ATOM 717 N N . MET A 1 88 ? -3.869 7.793 2.523 1.00 86.06 88 MET A N 1
ATOM 718 C CA . MET A 1 88 ? -4.159 6.731 1.567 1.00 86.06 88 MET A CA 1
ATOM 719 C C . MET A 1 88 ? -5.491 6.984 0.866 1.00 86.06 88 MET A C 1
ATOM 721 O O . MET A 1 88 ? -6.543 7.093 1.493 1.00 86.06 88 MET A O 1
ATOM 725 N N . PHE A 1 89 ? -5.449 6.996 -0.463 1.00 80.69 89 PHE A N 1
ATOM 726 C CA . PHE A 1 89 ? -6.633 7.092 -1.308 1.00 80.69 89 PHE A CA 1
ATOM 727 C C . PHE A 1 89 ? -6.912 5.747 -1.957 1.00 80.69 89 PHE A C 1
ATOM 729 O O . PHE A 1 89 ? -5.979 5.053 -2.357 1.00 80.69 89 PHE A O 1
ATOM 736 N N . ASP A 1 90 ? -8.190 5.397 -2.079 1.00 82.12 90 ASP A N 1
ATOM 737 C CA . ASP A 1 90 ? -8.600 4.234 -2.855 1.00 82.12 90 ASP A CA 1
ATOM 738 C C . ASP A 1 90 ? -8.520 4.565 -4.356 1.00 82.12 90 ASP A C 1
ATOM 740 O O . ASP A 1 90 ? -9.299 5.396 -4.838 1.00 82.12 90 ASP A O 1
ATOM 744 N N . PRO A 1 91 ? -7.597 3.946 -5.117 1.00 82.44 91 PRO A N 1
ATOM 745 C CA . PRO A 1 91 ? -7.482 4.198 -6.545 1.00 82.44 91 PRO A CA 1
ATOM 746 C C . PRO A 1 91 ? -8.694 3.681 -7.326 1.00 82.44 91 PRO A C 1
ATOM 748 O O . PRO A 1 91 ? -8.916 4.146 -8.443 1.00 82.44 91 PRO A O 1
ATOM 751 N N . SER A 1 92 ? -9.472 2.740 -6.773 1.00 81.44 92 SER A N 1
ATOM 752 C CA . SER A 1 92 ? -10.591 2.100 -7.475 1.00 81.44 92 SER A CA 1
ATOM 753 C C . SER A 1 92 ? -11.596 3.129 -8.003 1.00 81.44 92 SER A C 1
ATOM 755 O O . SER A 1 92 ? -11.980 3.064 -9.167 1.00 81.44 92 SER A O 1
ATOM 757 N N . VAL A 1 93 ? -11.895 4.161 -7.209 1.00 82.81 93 VAL A N 1
ATOM 758 C CA . VAL A 1 93 ? -12.826 5.249 -7.552 1.00 82.81 93 VAL A CA 1
ATOM 759 C C . VAL A 1 93 ? -12.392 6.008 -8.811 1.00 82.81 93 VAL A C 1
ATOM 761 O O . VAL A 1 93 ? -13.224 6.411 -9.621 1.00 82.81 93 VAL A O 1
ATOM 764 N N . CYS A 1 94 ? -11.085 6.199 -9.008 1.00 79.69 94 CYS A N 1
ATOM 765 C CA . CYS A 1 94 ? -10.550 6.939 -10.154 1.00 79.69 94 CYS A CA 1
ATOM 766 C C . CYS A 1 94 ? -10.543 6.114 -11.447 1.00 79.69 94 CYS A C 1
ATOM 768 O O . CYS A 1 94 ? -10.546 6.686 -12.538 1.00 79.69 94 CYS A O 1
ATOM 770 N N . TYR A 1 95 ? -10.505 4.785 -11.332 1.00 82.38 95 TYR A N 1
ATOM 771 C CA . TYR A 1 95 ? -10.288 3.884 -12.464 1.00 82.38 95 TYR A CA 1
ATOM 772 C C . TYR A 1 95 ? -11.471 2.957 -12.765 1.00 82.38 95 TYR A C 1
ATOM 774 O O . TYR A 1 95 ? -11.409 2.262 -13.776 1.00 82.38 95 TYR A O 1
ATOM 782 N N . GLU A 1 96 ? -12.550 2.993 -11.973 1.00 79.19 96 GLU A N 1
ATOM 783 C CA . GLU A 1 96 ? -13.741 2.134 -12.105 1.00 79.19 96 GLU A CA 1
ATOM 784 C C . GLU A 1 96 ? -14.326 2.126 -13.527 1.00 79.19 96 GLU A C 1
ATOM 786 O O . GLU A 1 96 ? -14.686 1.077 -14.051 1.00 79.19 96 GLU A O 1
ATOM 791 N N . ASN A 1 97 ? -14.342 3.288 -14.190 1.00 78.94 97 ASN A N 1
ATOM 792 C CA . ASN A 1 97 ? -14.865 3.455 -15.553 1.00 78.94 97 ASN A CA 1
ATOM 793 C C . ASN A 1 97 ? -13.767 3.614 -16.617 1.00 78.94 97 ASN A C 1
ATOM 795 O O . ASN A 1 97 ? -14.044 4.010 -17.751 1.00 78.94 97 ASN A O 1
ATOM 799 N N . SER A 1 98 ? -12.507 3.380 -16.255 1.00 77.62 98 SER A N 1
ATOM 800 C CA . SER A 1 98 ? -11.376 3.584 -17.155 1.00 77.62 98 SER A CA 1
ATOM 801 C C . SER A 1 98 ? -10.966 2.282 -17.839 1.00 77.62 98 SER A C 1
ATOM 803 O O . SER A 1 98 ? -11.067 1.199 -17.272 1.00 77.62 98 SER A O 1
ATOM 805 N N . SER A 1 99 ? -10.404 2.383 -19.044 1.00 78.75 99 SER A N 1
ATOM 806 C CA . SER A 1 99 ? -9.756 1.251 -19.717 1.00 78.75 99 SER A CA 1
ATOM 807 C C . SER A 1 99 ? -8.326 0.999 -19.214 1.00 78.75 99 SER A C 1
ATOM 809 O O . SER A 1 99 ? -7.538 0.343 -19.902 1.00 78.75 99 SER A O 1
ATOM 811 N N . VAL A 1 100 ? -7.937 1.594 -18.080 1.00 80.38 100 VAL A N 1
ATOM 812 C CA . VAL A 1 100 ? -6.600 1.429 -17.506 1.00 80.38 100 VAL A CA 1
ATOM 813 C C . VAL A 1 100 ? -6.524 0.046 -16.881 1.00 80.38 100 VAL A C 1
ATOM 815 O O . VAL A 1 100 ? -7.371 -0.345 -16.085 1.00 80.38 100 VAL A O 1
ATOM 818 N N . ARG A 1 101 ? -5.496 -0.714 -17.252 1.00 82.75 101 ARG A N 1
ATOM 819 C CA . ARG A 1 101 ? -5.289 -2.049 -16.694 1.00 82.75 101 ARG A CA 1
ATOM 820 C C . ARG A 1 101 ? -4.724 -1.940 -15.291 1.00 82.75 101 ARG A C 1
ATOM 822 O O . ARG A 1 101 ? -3.755 -1.217 -15.067 1.00 82.75 101 ARG A O 1
ATOM 829 N N . SER A 1 102 ? -5.301 -2.703 -14.378 1.00 85.75 102 SER A N 1
ATOM 830 C CA . SER A 1 102 ? -4.833 -2.834 -13.005 1.00 85.75 102 SER A CA 1
ATOM 831 C C . SER A 1 102 ? -4.190 -4.197 -12.789 1.00 85.75 102 SER A C 1
ATOM 833 O O . SER A 1 102 ? -4.655 -5.204 -13.321 1.00 85.75 102 SER A O 1
ATOM 835 N N . PHE A 1 103 ? -3.161 -4.236 -11.952 1.00 88.81 103 PHE A N 1
ATOM 836 C CA . PHE A 1 103 ? -2.555 -5.469 -11.472 1.00 88.81 103 PHE A CA 1
ATOM 837 C C . PHE A 1 103 ? -2.611 -5.476 -9.944 1.00 88.81 103 PHE A C 1
ATOM 839 O O . PHE A 1 103 ? -2.174 -4.519 -9.306 1.00 88.81 103 PHE A O 1
ATOM 846 N N . THR A 1 104 ? -3.146 -6.545 -9.359 1.00 90.44 104 THR A N 1
ATOM 847 C CA . THR A 1 104 ? -3.183 -6.746 -7.906 1.00 90.44 104 THR A CA 1
ATOM 848 C C . THR A 1 104 ? -2.115 -7.756 -7.513 1.00 90.44 104 THR A C 1
ATOM 850 O O . THR A 1 104 ? -2.149 -8.893 -7.980 1.00 90.44 104 THR A O 1
ATOM 853 N N . MET A 1 105 ? -1.182 -7.345 -6.655 1.00 91.75 105 MET A N 1
ATOM 854 C CA . MET A 1 105 ? -0.102 -8.197 -6.157 1.00 91.75 105 MET A CA 1
ATOM 855 C C . MET A 1 105 ? -0.472 -8.756 -4.782 1.00 91.75 105 MET A C 1
ATOM 857 O O . MET A 1 105 ? -0.755 -7.991 -3.862 1.00 91.75 105 MET A O 1
ATOM 861 N N . ASP A 1 106 ? -0.440 -10.075 -4.621 1.00 93.44 106 ASP A N 1
ATOM 862 C CA . ASP A 1 106 ? -0.541 -10.720 -3.314 1.00 93.44 106 ASP A CA 1
ATOM 863 C C . ASP A 1 106 ? 0.844 -10.930 -2.679 1.00 93.44 106 ASP A C 1
ATOM 865 O O . ASP A 1 106 ? 1.884 -10.924 -3.345 1.00 93.44 106 ASP A O 1
ATOM 869 N N . LYS A 1 107 ? 0.856 -11.160 -1.361 1.00 93.12 107 LYS A N 1
ATOM 870 C CA . LYS A 1 107 ? 2.093 -11.336 -0.586 1.00 93.12 107 LYS A CA 1
ATOM 871 C C . LYS A 1 107 ? 2.936 -12.518 -1.076 1.00 93.12 107 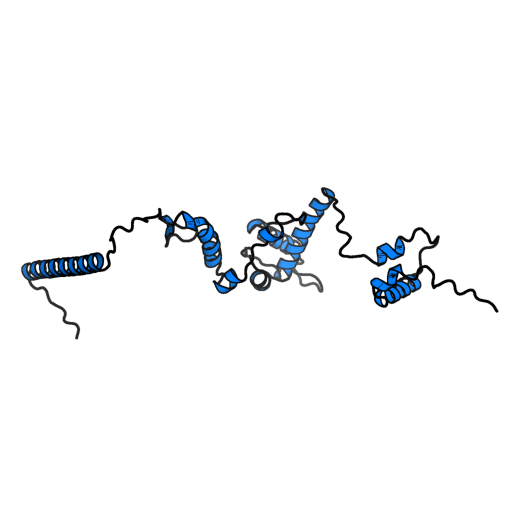LYS A C 1
ATOM 873 O O . LYS A 1 107 ? 4.165 -12.443 -1.040 1.00 93.12 107 LYS A O 1
ATOM 878 N N . SER A 1 108 ? 2.301 -13.604 -1.523 1.00 94.38 108 SER A N 1
ATOM 879 C CA . SER A 1 108 ? 3.025 -14.799 -1.963 1.00 94.38 108 SER A CA 1
ATOM 880 C C . SER A 1 108 ? 3.684 -14.584 -3.323 1.00 94.38 108 SER A C 1
ATOM 882 O O . SER A 1 108 ? 4.879 -14.852 -3.455 1.00 94.38 108 SER A O 1
ATOM 884 N N . THR A 1 109 ? 2.970 -13.979 -4.279 1.00 94.75 109 THR A N 1
ATOM 885 C CA . THR A 1 109 ? 3.533 -13.616 -5.586 1.00 94.75 109 THR A CA 1
ATOM 886 C C . THR A 1 109 ? 4.648 -12.589 -5.446 1.00 94.75 109 THR A C 1
ATOM 888 O O . THR A 1 109 ? 5.714 -12.791 -6.023 1.00 94.75 109 THR A O 1
ATOM 891 N N . GLN A 1 110 ? 4.477 -11.542 -4.626 1.00 95.62 110 GLN A N 1
ATOM 892 C CA . GLN A 1 110 ? 5.546 -10.565 -4.373 1.00 95.62 110 GLN A CA 1
ATOM 893 C C . GLN A 1 110 ? 6.826 -11.258 -3.895 1.00 95.62 110 GLN A C 1
ATOM 895 O O . GLN A 1 110 ? 7.910 -11.019 -4.430 1.00 95.62 110 GLN A O 1
ATOM 900 N N . HIS A 1 111 ? 6.706 -12.137 -2.898 1.00 95.62 111 HIS A N 1
ATOM 901 C CA . HIS A 1 111 ? 7.860 -12.846 -2.363 1.00 95.62 111 HIS A CA 1
ATOM 902 C C . HIS A 1 111 ? 8.484 -13.794 -3.395 1.00 95.62 111 HIS A C 1
ATOM 904 O O . HIS A 1 111 ? 9.707 -13.834 -3.527 1.00 95.62 111 HIS A O 1
ATOM 910 N N . GLN A 1 112 ? 7.665 -14.513 -4.165 1.00 96.12 112 GLN A N 1
ATOM 911 C CA . GLN A 1 112 ? 8.136 -15.408 -5.218 1.00 96.12 112 GLN A CA 1
ATOM 912 C C . GLN A 1 112 ? 8.904 -14.655 -6.312 1.00 96.12 112 GLN A C 1
ATOM 914 O O . GLN A 1 112 ? 9.979 -15.102 -6.709 1.00 96.12 112 GLN A O 1
ATOM 919 N N . VAL A 1 113 ? 8.397 -13.505 -6.764 1.00 96.75 113 VAL A N 1
ATOM 920 C CA . VAL A 1 113 ? 9.061 -12.658 -7.767 1.00 96.75 113 VAL A CA 1
ATOM 921 C C . VAL A 1 113 ? 10.426 -12.193 -7.261 1.00 96.75 113 VAL A C 1
ATOM 923 O O . VAL A 1 113 ? 11.421 -12.304 -7.979 1.00 96.75 113 VAL A O 1
ATOM 926 N N . ILE A 1 114 ? 10.499 -11.746 -6.004 1.00 96.31 114 ILE A N 1
ATOM 927 C CA . ILE A 1 114 ? 11.759 -11.327 -5.379 1.00 96.31 114 ILE A CA 1
ATOM 928 C C . ILE A 1 114 ? 12.741 -12.501 -5.287 1.00 96.31 114 ILE A C 1
ATOM 930 O O . ILE A 1 114 ? 13.906 -12.358 -5.657 1.00 96.31 114 ILE A O 1
ATOM 934 N N . LEU A 1 115 ? 12.293 -13.681 -4.845 1.00 95.88 115 LEU A N 1
ATOM 935 C CA . LEU A 1 115 ? 13.146 -14.871 -4.761 1.00 95.88 115 LEU A CA 1
ATOM 936 C C . LEU A 1 115 ? 13.650 -15.323 -6.134 1.00 95.88 115 LEU A C 1
ATOM 938 O O . LEU A 1 115 ? 14.818 -15.695 -6.266 1.00 95.88 115 LEU A O 1
ATOM 942 N N . GLN A 1 116 ? 12.800 -15.262 -7.157 1.00 96.00 116 GLN A N 1
ATOM 943 C CA . GLN A 1 116 ? 13.179 -15.596 -8.522 1.00 96.00 116 GLN A CA 1
ATOM 944 C C . GLN A 1 116 ? 14.249 -14.629 -9.040 1.00 96.00 116 GLN A C 1
ATOM 946 O O . GLN A 1 116 ? 15.300 -15.083 -9.497 1.00 96.00 116 GLN A O 1
ATOM 951 N N . ALA A 1 117 ? 14.044 -13.316 -8.892 1.00 95.56 117 ALA A N 1
ATOM 952 C CA . ALA A 1 117 ? 15.025 -12.302 -9.279 1.00 95.56 117 ALA A CA 1
ATOM 953 C C . ALA A 1 117 ? 16.346 -12.458 -8.510 1.00 95.56 117 ALA A C 1
ATOM 955 O O . ALA A 1 117 ? 17.427 -12.425 -9.097 1.00 95.56 117 ALA A O 1
ATOM 956 N N . ARG A 1 118 ? 16.264 -12.745 -7.208 1.00 94.81 118 ARG A N 1
ATOM 957 C CA . ARG A 1 118 ? 17.421 -13.036 -6.357 1.00 94.81 118 ARG A CA 1
ATOM 958 C C . ARG A 1 118 ? 18.196 -14.270 -6.820 1.00 94.81 118 ARG A C 1
ATOM 960 O O . ARG A 1 118 ? 19.420 -14.269 -6.749 1.00 94.81 118 ARG A O 1
ATOM 967 N N . SER A 1 119 ? 17.508 -15.323 -7.262 1.00 93.94 119 SER A N 1
ATOM 968 C CA . SER A 1 119 ? 18.145 -16.550 -7.762 1.00 93.94 119 SER A CA 1
ATOM 969 C C . SER A 1 119 ? 18.797 -16.373 -9.137 1.00 93.94 119 SER A C 1
ATOM 971 O O . SER A 1 119 ? 19.805 -17.015 -9.417 1.00 93.94 119 SER A O 1
ATOM 973 N N . ALA A 1 120 ? 18.254 -15.477 -9.966 1.00 93.69 120 ALA A N 1
ATOM 974 C CA . ALA A 1 120 ? 18.809 -15.126 -11.271 1.00 93.69 120 ALA A CA 1
ATOM 975 C C . ALA A 1 120 ? 19.977 -14.128 -11.175 1.00 93.69 120 ALA A C 1
ATOM 977 O O . ALA A 1 120 ? 20.747 -13.978 -12.124 1.00 93.69 120 ALA A O 1
ATOM 978 N N . ALA A 1 121 ? 20.112 -13.438 -10.040 1.00 93.25 121 ALA A N 1
ATOM 979 C CA . ALA A 1 121 ? 21.156 -12.454 -9.816 1.00 93.25 121 ALA A CA 1
ATOM 980 C C . ALA A 1 121 ? 22.541 -13.105 -9.618 1.00 93.25 121 ALA A C 1
ATOM 982 O O . ALA A 1 121 ? 22.655 -14.153 -8.976 1.00 93.25 121 ALA A O 1
ATOM 983 N N . PRO A 1 122 ? 23.626 -12.461 -10.087 1.00 91.88 122 PRO A N 1
ATOM 984 C CA . PRO A 1 122 ? 24.984 -12.923 -9.828 1.00 91.88 122 PRO A CA 1
ATOM 985 C C . PRO A 1 122 ? 25.298 -13.042 -8.328 1.00 91.88 122 PRO A C 1
ATOM 987 O O . PRO A 1 122 ? 24.903 -12.199 -7.517 1.00 91.88 122 PRO A O 1
ATOM 990 N N . LEU A 1 123 ? 26.072 -14.070 -7.961 1.00 88.12 123 LEU A N 1
ATOM 991 C CA . LEU A 1 123 ? 26.549 -14.286 -6.584 1.00 88.12 123 LEU A CA 1
ATOM 992 C C . LEU A 1 123 ? 27.613 -13.260 -6.154 1.00 88.12 123 LEU A C 1
ATOM 994 O O . LEU A 1 123 ? 27.748 -12.950 -4.973 1.00 88.12 123 LEU A O 1
ATOM 998 N N . MET A 1 124 ? 28.383 -12.741 -7.110 1.00 86.06 124 MET A N 1
ATOM 999 C CA . MET A 1 124 ? 29.454 -11.763 -6.897 1.00 86.06 124 MET A CA 1
ATOM 1000 C C . MET A 1 124 ? 29.000 -10.382 -7.369 1.00 86.06 124 MET A C 1
ATOM 1002 O O . MET A 1 124 ? 28.160 -10.295 -8.265 1.00 86.06 124 MET A O 1
ATOM 1006 N N . ARG A 1 125 ? 29.552 -9.293 -6.802 1.00 86.81 125 ARG A N 1
ATOM 1007 C CA . ARG A 1 125 ? 29.175 -7.960 -7.296 1.00 86.81 125 ARG A CA 1
ATOM 1008 C C . ARG A 1 125 ? 29.814 -7.716 -8.642 1.00 86.81 125 ARG A C 1
ATOM 1010 O O . ARG A 1 125 ? 31.026 -7.827 -8.796 1.00 86.81 125 ARG A O 1
ATOM 1017 N N . MET A 1 126 ? 28.948 -7.368 -9.578 1.00 85.81 126 MET A N 1
ATOM 1018 C CA . MET A 1 126 ? 29.282 -6.944 -10.918 1.00 85.81 126 MET A CA 1
ATOM 1019 C C . MET A 1 126 ? 28.774 -5.517 -11.085 1.00 85.81 126 MET A C 1
ATOM 1021 O O . MET A 1 126 ? 27.701 -5.168 -10.593 1.00 85.81 126 MET A O 1
ATOM 1025 N N . GLU A 1 127 ? 29.569 -4.671 -11.724 1.00 84.44 127 GLU A N 1
ATOM 1026 C CA . GLU A 1 127 ? 29.207 -3.273 -11.912 1.00 84.44 127 GLU A CA 1
ATOM 1027 C C . GLU A 1 127 ? 27.996 -3.159 -12.850 1.00 84.44 127 GLU A C 1
ATOM 1029 O O . GLU A 1 127 ? 27.933 -3.822 -13.884 1.00 84.44 127 GLU A O 1
ATOM 1034 N N . GLY A 1 128 ? 27.002 -2.359 -12.458 1.00 84.62 128 GLY A N 1
ATOM 1035 C CA . GLY A 1 128 ? 25.778 -2.143 -13.236 1.00 84.62 128 GLY A CA 1
ATOM 1036 C C . GLY A 1 128 ? 24.674 -3.196 -13.072 1.00 84.62 128 GLY A C 1
ATOM 1037 O O . GLY A 1 128 ? 23.620 -3.033 -13.680 1.00 84.62 128 GLY A O 1
ATOM 1038 N N . VAL A 1 129 ? 24.859 -4.236 -12.248 1.00 89.06 129 VAL A N 1
ATOM 1039 C CA . VAL A 1 129 ? 23.841 -5.282 -12.032 1.00 89.06 129 VAL A CA 1
ATOM 1040 C C . VAL A 1 129 ? 23.619 -5.524 -10.540 1.00 89.06 129 VAL A C 1
ATOM 1042 O O . VAL A 1 129 ? 24.569 -5.554 -9.757 1.00 89.06 129 VAL A O 1
ATOM 1045 N N . PHE A 1 130 ? 22.362 -5.723 -10.137 1.00 92.62 130 PHE A N 1
ATOM 1046 C CA . PHE A 1 130 ? 22.050 -6.130 -8.769 1.00 92.62 130 PHE A CA 1
ATOM 1047 C C . PHE A 1 130 ? 22.520 -7.564 -8.513 1.00 92.62 130 PHE A C 1
ATOM 1049 O O . PHE A 1 130 ? 22.218 -8.475 -9.281 1.00 92.62 130 PHE A O 1
ATOM 1056 N N . TRP A 1 131 ? 23.231 -7.772 -7.410 1.00 91.56 131 TRP A N 1
ATOM 1057 C CA . TRP A 1 131 ? 23.683 -9.095 -6.971 1.00 91.56 131 TRP A CA 1
ATOM 1058 C C . TRP A 1 131 ? 22.712 -9.741 -5.972 1.00 91.56 131 TRP A C 1
ATOM 1060 O O . TRP A 1 131 ? 21.814 -9.091 -5.430 1.00 91.56 131 TRP A O 1
ATOM 1070 N N . GLN A 1 132 ? 22.928 -11.015 -5.650 1.00 92.44 132 GLN A N 1
ATOM 1071 C CA . GLN A 1 132 ? 22.042 -11.779 -4.765 1.00 92.44 132 GLN A CA 1
ATOM 1072 C C . GLN A 1 132 ? 21.827 -11.139 -3.374 1.00 92.44 132 GLN A C 1
ATOM 1074 O O . GLN A 1 132 ? 20.754 -11.281 -2.785 1.00 92.44 132 GLN A O 1
ATOM 1079 N N . GLY A 1 133 ? 22.829 -10.433 -2.838 1.00 90.44 133 GLY A N 1
ATOM 1080 C CA . GLY A 1 133 ? 22.774 -9.813 -1.507 1.00 90.44 133 GLY A CA 1
ATOM 1081 C C . GLY A 1 133 ? 21.964 -8.512 -1.416 1.00 90.44 133 GLY A C 1
ATOM 1082 O O . GLY A 1 133 ? 21.797 -7.999 -0.316 1.00 90.44 133 GLY A O 1
ATOM 1083 N N . GLN A 1 134 ? 21.496 -7.951 -2.537 1.00 92.88 134 GLN A N 1
ATOM 1084 C CA . GLN A 1 134 ? 20.683 -6.720 -2.558 1.00 92.88 134 GLN A CA 1
ATOM 1085 C C . GLN A 1 134 ? 19.175 -6.974 -2.513 1.00 92.88 134 GLN A C 1
ATOM 1087 O O . GLN A 1 134 ? 18.411 -6.026 -2.345 1.00 92.88 134 GLN A O 1
ATOM 1092 N N . TYR A 1 135 ? 18.751 -8.222 -2.677 1.00 95.19 135 TYR A N 1
ATOM 1093 C CA . TYR A 1 135 ? 17.344 -8.602 -2.647 1.00 95.19 135 TYR A CA 1
ATOM 1094 C C . TYR A 1 135 ? 16.916 -9.012 -1.243 1.00 95.19 135 TYR A C 1
ATOM 1096 O O . TYR A 1 135 ? 17.706 -9.583 -0.482 1.00 95.19 135 TYR A O 1
ATOM 1104 N N . SER A 1 136 ? 15.644 -8.793 -0.926 1.00 93.31 136 SER A N 1
ATOM 1105 C CA . SER A 1 136 ? 15.076 -9.260 0.335 1.00 93.31 136 SER A CA 1
ATOM 1106 C C . SER A 1 136 ? 15.022 -10.788 0.387 1.00 93.31 136 SER A C 1
ATOM 1108 O O . SER A 1 136 ? 14.554 -11.462 -0.529 1.00 93.31 136 SER A O 1
ATOM 1110 N N . GLY A 1 137 ? 15.525 -11.361 1.483 1.00 86.12 137 GLY A N 1
ATOM 1111 C CA . GLY A 1 137 ? 15.489 -12.808 1.709 1.00 86.12 137 GLY A CA 1
ATOM 1112 C C . GLY A 1 137 ? 14.256 -13.295 2.466 1.00 86.12 137 GLY A C 1
ATOM 1113 O O . GLY A 1 137 ? 13.918 -14.470 2.373 1.00 86.12 137 GLY A O 1
ATOM 1114 N N . GLN A 1 138 ? 13.601 -12.408 3.211 1.00 88.88 138 GLN A N 1
ATOM 1115 C CA . GLN A 1 138 ? 12.414 -12.712 4.003 1.00 88.88 138 GLN A CA 1
ATOM 1116 C C . GLN A 1 138 ? 11.153 -12.180 3.313 1.00 88.88 138 GLN A C 1
ATOM 1118 O O . GLN A 1 138 ? 11.239 -11.221 2.542 1.00 88.88 138 GLN A O 1
ATOM 1123 N N . PRO A 1 139 ? 9.984 -12.792 3.566 1.00 88.06 139 PRO A N 1
ATOM 1124 C CA . PRO A 1 139 ? 8.721 -12.296 3.044 1.00 88.06 139 PRO A CA 1
ATOM 1125 C C . PRO A 1 139 ? 8.364 -10.969 3.719 1.00 88.06 139 PRO A C 1
ATOM 1127 O O . PRO A 1 139 ? 8.015 -10.936 4.898 1.00 88.06 139 PRO A O 1
ATOM 1130 N N . VAL A 1 140 ? 8.443 -9.888 2.948 1.00 89.06 140 VAL A N 1
ATOM 1131 C CA . VAL A 1 140 ? 7.976 -8.557 3.345 1.00 89.06 140 VAL A CA 1
ATOM 1132 C C . VAL A 1 140 ? 6.485 -8.445 3.035 1.00 89.06 140 VAL A C 1
ATOM 1134 O O . VAL A 1 140 ? 5.971 -9.105 2.128 1.00 89.06 140 VAL A O 1
ATOM 1137 N N . ASP A 1 141 ? 5.774 -7.646 3.819 1.00 90.56 141 ASP A N 1
ATOM 1138 C CA . ASP A 1 141 ? 4.387 -7.307 3.540 1.00 90.56 141 ASP A CA 1
ATOM 1139 C C . ASP A 1 141 ? 4.240 -6.503 2.242 1.00 90.56 141 ASP A C 1
ATOM 1141 O O . ASP A 1 141 ? 5.174 -5.833 1.800 1.00 90.56 141 ASP A O 1
ATOM 1145 N N . VAL A 1 142 ? 3.067 -6.595 1.606 1.00 92.69 142 VAL A N 1
ATOM 1146 C CA . VAL A 1 142 ? 2.780 -5.820 0.393 1.00 92.69 142 VAL A CA 1
ATOM 1147 C C . VAL A 1 142 ? 2.557 -4.366 0.799 1.00 92.69 142 VAL A C 1
ATOM 1149 O O . VAL A 1 142 ? 1.622 -4.096 1.557 1.00 92.69 142 VAL A O 1
ATOM 1152 N N . PRO A 1 143 ? 3.385 -3.417 0.334 1.00 92.25 143 PRO A N 1
ATOM 1153 C CA . PRO A 1 143 ? 3.210 -2.024 0.707 1.00 92.25 143 PRO A CA 1
ATOM 1154 C C . PRO A 1 143 ? 1.921 -1.453 0.106 1.00 92.25 143 PRO A C 1
ATOM 1156 O O . PRO A 1 143 ? 1.733 -1.485 -1.108 1.00 92.25 143 PRO A O 1
ATOM 1159 N N . GLU A 1 144 ? 1.050 -0.888 0.943 1.00 89.88 144 GLU A N 1
ATOM 1160 C CA . GLU A 1 144 ? -0.205 -0.265 0.498 1.00 89.88 144 GLU A CA 1
ATOM 1161 C C . GLU A 1 144 ? -0.040 1.225 0.157 1.00 89.88 144 GLU A C 1
ATOM 1163 O O . GLU A 1 144 ? -0.954 1.849 -0.382 1.00 89.88 144 GLU A O 1
ATOM 1168 N N . ASN A 1 145 ? 1.115 1.823 0.464 1.00 90.69 145 ASN A N 1
ATOM 1169 C CA . ASN A 1 145 ? 1.410 3.215 0.140 1.00 90.69 145 ASN A CA 1
ATOM 1170 C C . ASN A 1 145 ? 2.837 3.390 -0.407 1.00 90.69 145 ASN A C 1
ATOM 1172 O O . ASN A 1 145 ? 3.711 2.531 -0.260 1.00 90.69 145 ASN A O 1
ATOM 1176 N N . HIS A 1 146 ? 3.078 4.537 -1.046 1.00 90.56 146 HIS A N 1
ATOM 1177 C CA . HIS A 1 146 ? 4.366 4.835 -1.671 1.00 90.56 146 HIS A CA 1
ATOM 1178 C C . HIS A 1 146 ? 5.522 4.914 -0.662 1.00 90.56 146 HIS A C 1
ATOM 1180 O O . HIS A 1 146 ? 6.613 4.423 -0.946 1.00 90.56 146 HIS A O 1
ATOM 1186 N N . LYS A 1 147 ? 5.293 5.503 0.520 1.00 91.31 147 LYS A N 1
ATOM 1187 C CA . LYS A 1 147 ? 6.327 5.657 1.558 1.00 91.31 147 LYS A CA 1
ATOM 1188 C C . LYS A 1 147 ? 6.851 4.285 2.003 1.00 91.31 147 LYS A C 1
ATOM 1190 O O . LYS A 1 147 ? 8.054 4.047 1.958 1.00 91.31 147 LYS A O 1
ATOM 1195 N N . ARG A 1 148 ? 5.946 3.360 2.323 1.00 92.00 148 ARG A N 1
ATOM 1196 C CA . ARG A 1 148 ? 6.238 1.963 2.672 1.00 92.00 148 ARG A CA 1
ATOM 1197 C C . ARG A 1 148 ? 6.905 1.226 1.518 1.00 92.00 148 ARG A C 1
ATOM 1199 O O . ARG A 1 148 ? 7.915 0.571 1.726 1.00 92.00 148 ARG A O 1
ATOM 1206 N N . ALA A 1 149 ? 6.452 1.418 0.278 1.00 92.25 149 ALA A N 1
ATOM 1207 C CA . ALA A 1 149 ? 7.087 0.785 -0.882 1.00 92.25 149 ALA A CA 1
ATOM 1208 C C . ALA A 1 149 ? 8.561 1.185 -1.063 1.00 92.25 149 ALA A C 1
ATOM 1210 O O . ALA A 1 149 ? 9.385 0.379 -1.500 1.00 92.25 149 ALA A O 1
ATOM 1211 N N . VAL A 1 150 ? 8.911 2.430 -0.739 1.00 92.81 150 VAL A N 1
ATOM 1212 C CA . VAL A 1 150 ? 10.291 2.920 -0.832 1.00 92.81 150 VAL A CA 1
ATOM 1213 C C . VAL A 1 150 ? 11.141 2.474 0.362 1.00 92.81 150 VAL A C 1
ATOM 1215 O O . VAL A 1 150 ? 12.319 2.166 0.170 1.00 92.81 150 VAL A O 1
ATOM 1218 N N . CYS A 1 151 ? 10.561 2.429 1.563 1.00 90.94 151 CYS A N 1
ATOM 1219 C CA . CYS A 1 151 ? 11.271 2.102 2.801 1.00 90.94 151 CYS A CA 1
ATOM 1220 C C . CYS A 1 151 ? 11.411 0.595 3.058 1.00 90.94 151 CYS A C 1
ATOM 1222 O O . CYS A 1 151 ? 12.484 0.151 3.459 1.00 90.94 151 CYS A O 1
ATOM 1224 N N . ASP A 1 152 ? 10.351 -0.180 2.828 1.00 91.56 152 ASP A N 1
ATOM 1225 C CA . ASP A 1 152 ? 10.269 -1.593 3.222 1.00 91.56 152 ASP A CA 1
ATOM 1226 C C . ASP A 1 152 ? 10.900 -2.523 2.175 1.00 91.56 152 ASP A C 1
ATOM 1228 O O . ASP A 1 152 ? 11.365 -3.614 2.501 1.00 91.56 152 ASP A O 1
ATOM 1232 N N . LEU A 1 153 ? 10.934 -2.093 0.910 1.00 94.50 153 LEU A N 1
ATOM 1233 C CA . LEU A 1 153 ? 11.536 -2.842 -0.193 1.00 94.50 153 LEU A CA 1
ATOM 1234 C C . LEU A 1 153 ? 12.916 -2.294 -0.540 1.00 94.50 153 LEU A C 1
ATOM 1236 O O . LEU A 1 153 ? 13.169 -1.088 -0.461 1.00 94.50 153 LEU A O 1
ATOM 1240 N N . THR A 1 154 ? 13.805 -3.160 -1.024 1.00 95.12 154 THR A N 1
ATOM 1241 C CA . THR A 1 154 ? 15.070 -2.691 -1.596 1.00 95.12 154 THR A CA 1
ATOM 1242 C C . THR A 1 154 ? 14.858 -2.124 -3.002 1.00 95.12 154 THR A C 1
ATOM 1244 O O . THR A 1 154 ? 13.828 -2.324 -3.649 1.00 95.12 154 THR A O 1
ATOM 1247 N N . VAL A 1 155 ? 15.860 -1.405 -3.515 1.00 95.19 155 VAL A N 1
ATOM 1248 C CA . VAL A 1 155 ? 15.844 -0.922 -4.907 1.00 95.19 155 VAL A CA 1
ATOM 1249 C C . VAL A 1 155 ? 15.747 -2.094 -5.892 1.00 95.19 155 VAL A C 1
ATOM 1251 O O . VAL A 1 155 ? 15.018 -1.998 -6.877 1.00 95.19 155 VAL A O 1
ATOM 1254 N N . ALA A 1 156 ? 16.449 -3.195 -5.605 1.00 95.44 156 ALA A N 1
ATOM 1255 C CA . ALA A 1 156 ? 16.459 -4.390 -6.441 1.00 95.44 156 ALA A CA 1
ATOM 1256 C C . ALA A 1 156 ? 15.083 -5.073 -6.451 1.00 95.44 156 ALA A C 1
ATOM 1258 O O . ALA A 1 156 ? 14.582 -5.431 -7.515 1.00 95.44 156 ALA A O 1
ATOM 1259 N N . ASP A 1 157 ? 14.437 -5.167 -5.284 1.00 95.81 157 ASP A N 1
ATOM 1260 C CA . ASP A 1 157 ? 13.090 -5.725 -5.155 1.00 95.81 157 ASP A CA 1
ATOM 1261 C C . ASP A 1 157 ? 12.072 -4.895 -5.945 1.00 95.81 157 ASP A C 1
ATOM 1263 O O . ASP A 1 157 ? 11.290 -5.442 -6.719 1.00 95.81 157 ASP A O 1
ATOM 1267 N N . ARG A 1 158 ? 12.105 -3.561 -5.806 1.00 95.88 158 ARG A N 1
ATOM 1268 C CA . ARG A 1 158 ? 11.203 -2.668 -6.551 1.00 95.88 158 ARG A CA 1
ATOM 1269 C C . ARG A 1 158 ? 11.350 -2.818 -8.061 1.00 95.88 158 ARG A C 1
ATOM 1271 O O . ARG A 1 158 ? 10.338 -2.822 -8.758 1.00 95.88 158 ARG A O 1
ATOM 1278 N N . LEU A 1 159 ? 12.583 -2.937 -8.559 1.00 95.44 159 LEU A N 1
ATOM 1279 C CA . LEU A 1 159 ? 12.826 -3.139 -9.986 1.00 95.44 159 LEU A CA 1
ATOM 1280 C C . LEU A 1 159 ? 12.286 -4.496 -10.452 1.00 95.44 159 LEU A C 1
ATOM 1282 O O . LEU A 1 159 ? 11.553 -4.547 -11.434 1.00 95.44 159 LEU A O 1
ATOM 1286 N N . ALA A 1 160 ? 12.564 -5.571 -9.710 1.00 96.19 160 ALA A N 1
ATOM 1287 C CA . ALA A 1 160 ? 12.065 -6.906 -10.036 1.00 96.19 160 ALA A CA 1
ATOM 1288 C C . ALA A 1 160 ? 10.529 -6.966 -10.083 1.00 96.19 160 ALA A C 1
ATOM 1290 O O . ALA A 1 160 ? 9.954 -7.577 -10.985 1.00 96.19 160 ALA A O 1
ATOM 1291 N N . LEU A 1 161 ? 9.857 -6.306 -9.136 1.00 95.81 161 LEU A N 1
ATOM 1292 C CA . LEU A 1 161 ? 8.397 -6.216 -9.120 1.00 95.81 161 LEU A CA 1
ATOM 1293 C C . LEU A 1 161 ? 7.868 -5.401 -10.303 1.00 95.81 161 LEU A C 1
ATOM 1295 O O . LEU A 1 161 ? 6.893 -5.814 -10.928 1.00 95.81 161 LEU A O 1
ATOM 1299 N N . TYR A 1 162 ? 8.510 -4.279 -10.638 1.00 95.25 162 TYR A N 1
ATOM 1300 C 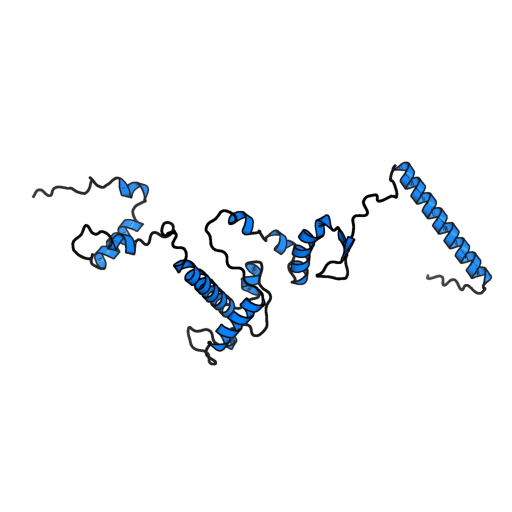CA . TYR A 1 162 ? 8.144 -3.479 -11.807 1.00 95.25 162 TYR A CA 1
ATOM 1301 C C . TYR A 1 162 ? 8.250 -4.294 -13.102 1.00 95.25 162 TYR A C 1
ATOM 1303 O O . TYR A 1 162 ? 7.277 -4.371 -13.852 1.00 95.25 162 TYR A O 1
ATOM 1311 N N . ASP A 1 163 ? 9.386 -4.955 -13.330 1.00 95.62 163 ASP A N 1
ATOM 1312 C CA . ASP A 1 163 ? 9.620 -5.758 -14.533 1.00 95.62 163 ASP A CA 1
ATOM 1313 C C . ASP A 1 163 ? 8.610 -6.908 -14.645 1.00 95.62 163 ASP A C 1
ATOM 1315 O O . ASP A 1 163 ? 8.076 -7.169 -15.727 1.00 95.62 163 ASP A O 1
ATOM 1319 N N . HIS A 1 164 ? 8.280 -7.556 -13.522 1.00 95.69 164 HIS A N 1
ATOM 1320 C CA . HIS A 1 164 ? 7.246 -8.588 -13.475 1.00 95.69 164 HIS A CA 1
ATOM 1321 C C . HIS A 1 164 ? 5.866 -8.044 -13.871 1.00 95.69 164 HIS A C 1
ATOM 1323 O O . HIS A 1 164 ? 5.217 -8.603 -14.756 1.00 95.69 164 HIS A O 1
ATOM 1329 N N . VAL A 1 165 ? 5.427 -6.938 -13.260 1.00 94.19 165 VAL A N 1
ATOM 1330 C CA . VAL A 1 165 ? 4.114 -6.330 -13.539 1.00 94.19 165 VAL A CA 1
ATOM 1331 C C . VAL A 1 165 ? 4.021 -5.875 -14.994 1.00 94.19 165 VAL A C 1
ATOM 1333 O O . VAL A 1 165 ? 3.027 -6.153 -15.663 1.00 94.19 165 VAL A O 1
ATOM 1336 N N . VAL A 1 166 ? 5.066 -5.228 -15.514 1.00 92.56 166 VAL A N 1
ATOM 1337 C CA . VAL A 1 166 ? 5.137 -4.816 -16.921 1.00 92.56 166 VAL A CA 1
ATOM 1338 C C . VAL A 1 166 ? 5.083 -6.030 -17.845 1.00 92.56 166 VAL A C 1
ATOM 1340 O O . VAL A 1 166 ? 4.345 -6.007 -18.828 1.00 92.56 166 VAL A O 1
ATOM 1343 N N . GLY A 1 167 ? 5.801 -7.108 -17.521 1.00 92.75 167 GLY A N 1
ATOM 1344 C CA . GLY A 1 167 ? 5.752 -8.364 -18.267 1.00 92.75 167 GLY A CA 1
ATOM 1345 C C . GLY A 1 167 ? 4.340 -8.947 -18.343 1.00 92.75 167 GLY A C 1
ATOM 1346 O O . GLY A 1 167 ? 3.855 -9.240 -19.437 1.00 92.75 167 GLY A O 1
ATOM 1347 N N . VAL A 1 168 ? 3.649 -9.043 -17.205 1.00 91.81 168 VAL A N 1
ATOM 1348 C CA . VAL A 1 168 ? 2.272 -9.560 -17.133 1.00 91.81 168 VAL A CA 1
ATOM 1349 C C . VAL A 1 168 ? 1.300 -8.669 -17.912 1.00 91.81 168 VAL A C 1
ATOM 1351 O O . VAL A 1 168 ? 0.518 -9.160 -18.728 1.00 91.81 168 VAL A O 1
ATOM 1354 N N . LEU A 1 169 ? 1.361 -7.350 -17.716 1.00 89.88 169 LEU A N 1
ATOM 1355 C CA . LEU A 1 169 ? 0.462 -6.407 -18.387 1.00 89.88 169 LEU A CA 1
ATOM 1356 C C . LEU A 1 169 ? 0.715 -6.311 -19.899 1.00 89.88 169 LEU A C 1
ATOM 1358 O O . LEU A 1 169 ? -0.228 -6.081 -20.665 1.00 89.88 169 LEU A O 1
ATOM 1362 N N . ASN A 1 170 ? 1.960 -6.503 -20.344 1.00 87.00 170 ASN A N 1
ATOM 1363 C CA . ASN A 1 170 ? 2.309 -6.550 -21.763 1.00 87.00 170 ASN A CA 1
ATOM 1364 C C . ASN A 1 170 ? 1.827 -7.838 -22.432 1.00 87.00 170 ASN A C 1
ATOM 1366 O O . ASN A 1 170 ? 1.298 -7.766 -23.536 1.00 87.00 170 ASN A O 1
ATOM 1370 N N . GLN A 1 171 ? 1.907 -8.992 -21.767 1.00 83.44 171 GLN A N 1
ATOM 1371 C CA . GLN A 1 171 ? 1.306 -10.231 -22.283 1.00 83.44 171 GLN A CA 1
ATOM 1372 C C . GLN A 1 171 ? -0.215 -10.090 -22.443 1.00 83.44 171 GLN A C 1
ATOM 1374 O O . GLN A 1 171 ? -0.790 -10.528 -23.434 1.00 83.44 171 GLN A O 1
ATOM 1379 N N . GLN A 1 172 ? -0.871 -9.375 -21.525 1.00 74.25 172 GLN A N 1
ATOM 1380 C CA . GLN A 1 172 ? -2.287 -9.020 -21.663 1.00 74.25 172 GLN A CA 1
ATOM 1381 C C . GLN A 1 172 ? -2.549 -7.987 -22.781 1.00 74.25 172 GLN A C 1
ATOM 1383 O O . GLN A 1 172 ? -3.686 -7.832 -23.227 1.00 74.25 172 GLN A O 1
ATOM 1388 N N . LYS A 1 173 ? -1.522 -7.259 -23.255 1.00 67.12 173 LYS A N 1
ATOM 1389 C CA . LYS A 1 173 ? -1.635 -6.246 -24.322 1.00 67.12 173 LYS A CA 1
ATOM 1390 C C . LYS A 1 173 ? -1.878 -6.838 -25.687 1.00 67.12 173 LYS A C 1
ATOM 1392 O O . LYS A 1 173 ? -2.697 -6.281 -26.411 1.00 67.12 173 LYS A O 1
ATOM 1397 N N . GLU A 1 174 ? -1.254 -7.964 -25.989 1.00 55.38 174 GLU A N 1
ATOM 1398 C CA . GLU A 1 174 ? -1.445 -8.635 -27.274 1.00 55.38 174 GLU A CA 1
ATOM 1399 C C . GLU A 1 174 ? -2.894 -9.123 -27.472 1.00 55.38 174 GLU A C 1
ATOM 1401 O O . GLU A 1 174 ? -3.335 -9.275 -28.606 1.00 55.38 174 GLU A O 1
ATOM 1406 N N . ALA A 1 175 ? -3.679 -9.265 -26.393 1.00 52.78 175 ALA A N 1
ATOM 1407 C CA . ALA A 1 175 ? -5.090 -9.655 -26.449 1.00 52.78 175 ALA A CA 1
ATOM 1408 C C . ALA A 1 175 ? -6.088 -8.482 -26.594 1.00 52.78 175 ALA A C 1
ATOM 1410 O O . ALA A 1 175 ? -7.249 -8.710 -26.928 1.00 52.78 175 ALA A O 1
ATOM 1411 N N . ALA A 1 176 ? -5.677 -7.232 -26.342 1.00 52.53 176 ALA A N 1
ATOM 1412 C CA . ALA A 1 176 ? -6.577 -6.073 -26.317 1.00 52.53 176 ALA A CA 1
ATOM 1413 C C . ALA A 1 176 ? -5.864 -4.802 -26.807 1.00 52.53 176 ALA A C 1
ATOM 1415 O O . ALA A 1 176 ? -5.491 -3.925 -26.019 1.00 52.53 176 ALA A O 1
ATOM 1416 N N . SER A 1 177 ? -5.649 -4.707 -28.117 1.00 45.78 177 SER A N 1
ATOM 1417 C CA . SER A 1 177 ? -5.089 -3.519 -28.770 1.00 45.78 177 SER A CA 1
ATOM 1418 C C . SER A 1 177 ? -6.112 -2.381 -28.833 1.00 45.78 177 SER A C 1
ATOM 1420 O O . SER A 1 177 ? -6.829 -2.240 -29.819 1.00 45.78 177 SER A O 1
ATOM 1422 N N . SER A 1 178 ? -6.144 -1.536 -27.801 1.00 47.16 178 SER A N 1
ATOM 1423 C CA . SER A 1 178 ? -6.654 -0.163 -27.914 1.00 47.16 178 SER A CA 1
ATOM 1424 C C . SER A 1 178 ? -5.474 0.801 -27.880 1.00 47.16 178 SER A C 1
ATOM 1426 O O . SER A 1 178 ? -4.791 0.946 -26.864 1.00 47.16 178 SER A O 1
ATOM 1428 N N . ASN A 1 179 ? -5.219 1.421 -29.031 1.00 51.97 179 ASN A N 1
ATOM 1429 C CA . ASN A 1 179 ? -4.146 2.380 -29.273 1.00 51.97 179 ASN A CA 1
ATOM 1430 C C . ASN A 1 179 ? -4.352 3.648 -28.428 1.00 51.97 179 ASN A C 1
ATOM 1432 O O . ASN A 1 179 ? -5.105 4.535 -28.815 1.00 51.97 179 ASN A O 1
ATOM 1436 N N . ASN A 1 180 ? -3.657 3.750 -27.296 1.00 49.22 180 ASN A N 1
ATOM 1437 C CA . ASN A 1 180 ? -3.479 4.997 -26.540 1.00 49.22 180 ASN A CA 1
ATOM 1438 C C . ASN A 1 180 ? -2.107 5.629 -26.855 1.00 49.22 180 ASN A C 1
ATOM 1440 O O . ASN A 1 180 ? -1.390 6.077 -25.964 1.00 49.22 180 ASN A O 1
ATOM 1444 N N . ASP A 1 181 ? -1.734 5.664 -28.136 1.00 49.12 181 ASP A N 1
ATOM 1445 C CA . ASP A 1 181 ? -0.491 6.289 -28.625 1.00 49.12 181 ASP A CA 1
ATOM 1446 C C . ASP A 1 181 ? -0.537 7.835 -28.607 1.00 49.12 181 ASP A C 1
ATOM 1448 O O . ASP A 1 181 ? 0.389 8.496 -29.074 1.00 49.12 181 ASP A O 1
ATOM 1452 N N . ASP A 1 182 ? -1.606 8.448 -28.089 1.00 51.22 182 ASP A N 1
ATOM 1453 C CA . ASP A 1 182 ? -1.841 9.890 -28.256 1.00 51.22 182 ASP A CA 1
ATOM 1454 C C . ASP A 1 182 ? -1.219 10.771 -27.153 1.00 51.22 182 ASP A C 1
ATOM 1456 O O . ASP A 1 182 ? -1.072 11.980 -27.325 1.00 51.22 182 ASP A O 1
ATOM 1460 N N . LEU A 1 183 ? -0.787 10.190 -26.025 1.00 54.09 183 LEU A N 1
ATOM 1461 C CA . LEU A 1 183 ? -0.193 10.960 -24.916 1.00 54.09 183 LEU A CA 1
ATOM 1462 C C . LEU A 1 183 ? 1.327 11.130 -25.030 1.00 54.09 183 LEU A C 1
ATOM 1464 O O . LEU A 1 183 ? 1.873 12.133 -24.572 1.00 54.09 183 LEU A O 1
ATOM 1468 N N . TYR A 1 184 ? 2.005 10.192 -25.690 1.00 50.84 184 TYR A N 1
ATOM 1469 C CA . TYR A 1 184 ? 3.399 10.332 -26.097 1.00 50.84 184 TYR A CA 1
ATOM 1470 C C . TYR A 1 184 ? 3.437 10.356 -27.616 1.00 50.84 184 TYR A C 1
ATOM 1472 O O . TYR A 1 184 ? 3.530 9.327 -28.276 1.00 50.84 184 TYR A O 1
ATOM 1480 N N . VAL A 1 185 ? 3.377 11.559 -28.187 1.00 57.88 185 VAL A N 1
ATOM 1481 C CA . VAL A 1 185 ? 3.712 11.724 -29.598 1.00 57.88 185 VAL A CA 1
ATOM 1482 C C . VAL A 1 185 ? 5.188 11.374 -29.744 1.00 57.88 185 VAL A C 1
ATOM 1484 O O . VAL A 1 185 ? 6.047 12.220 -29.487 1.00 57.88 185 VAL A O 1
ATOM 1487 N N . ASP A 1 186 ? 5.480 10.138 -30.151 1.00 59.75 186 ASP A N 1
ATOM 1488 C CA . ASP A 1 186 ? 6.802 9.782 -30.638 1.00 59.75 186 ASP A CA 1
ATOM 1489 C C . ASP A 1 186 ? 7.048 10.582 -31.915 1.00 59.75 186 ASP A C 1
ATOM 1491 O O . ASP A 1 186 ? 6.628 10.251 -33.030 1.00 59.75 186 ASP A O 1
ATOM 1495 N N . LEU A 1 187 ? 7.675 11.729 -31.698 1.00 58.03 187 LEU A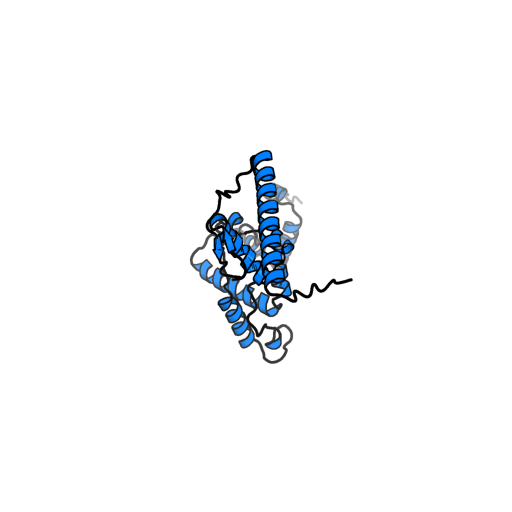 N 1
ATOM 1496 C CA . LEU A 1 187 ? 7.987 12.671 -32.738 1.00 58.03 187 LEU A CA 1
ATOM 1497 C C . LEU A 1 187 ? 8.892 12.024 -33.785 1.00 58.03 187 LEU A C 1
ATOM 1499 O O . LEU A 1 187 ? 8.722 12.289 -34.967 1.00 58.03 187 LEU A O 1
ATOM 1503 N N . VAL A 1 188 ? 9.798 11.139 -33.372 1.00 58.22 188 VAL A N 1
ATOM 1504 C CA . VAL A 1 188 ? 10.731 10.475 -34.283 1.00 58.22 188 VAL A CA 1
ATOM 1505 C C . VAL A 1 188 ? 9.964 9.583 -35.256 1.00 58.22 188 VAL A C 1
ATOM 1507 O O . VAL A 1 188 ? 10.144 9.714 -36.466 1.00 58.22 188 VAL A O 1
ATOM 1510 N N . SER A 1 189 ? 9.020 8.784 -34.755 1.00 64.38 189 SER A N 1
ATOM 1511 C CA . SER A 1 189 ? 8.145 7.963 -35.599 1.00 64.38 189 SER A CA 1
ATOM 1512 C C . SER A 1 189 ? 7.244 8.787 -36.525 1.00 64.38 189 SER A C 1
ATOM 1514 O O . SER A 1 189 ? 7.026 8.393 -37.669 1.00 64.38 189 SER A O 1
ATOM 1516 N N . LYS A 1 190 ? 6.728 9.947 -36.085 1.00 62.31 190 LYS A N 1
ATOM 1517 C CA . LYS A 1 190 ? 5.951 10.836 -36.976 1.00 62.31 190 LYS A CA 1
ATOM 1518 C C . LYS A 1 190 ? 6.810 11.460 -38.077 1.00 62.31 190 LYS A C 1
ATOM 1520 O O . LYS A 1 190 ? 6.321 11.611 -39.186 1.00 62.31 190 LYS A O 1
ATOM 1525 N N . LEU A 1 191 ? 8.068 11.798 -37.793 1.00 59.66 191 LEU A N 1
ATOM 1526 C CA . LEU A 1 191 ? 8.972 12.389 -38.786 1.00 59.66 191 LEU A CA 1
ATOM 1527 C C . LEU A 1 191 ? 9.468 11.380 -39.831 1.00 59.66 191 LEU A C 1
ATOM 1529 O O . LEU A 1 191 ? 9.804 11.786 -40.942 1.00 59.66 191 LEU A O 1
ATOM 1533 N N . GLN A 1 192 ? 9.497 10.089 -39.485 1.00 57.56 192 GLN A N 1
ATOM 1534 C CA . GLN A 1 192 ? 9.846 8.995 -40.397 1.00 57.56 192 GLN A CA 1
ATOM 1535 C C . GLN A 1 192 ? 8.679 8.545 -41.292 1.00 57.56 192 GLN A C 1
ATOM 1537 O O . GLN A 1 192 ? 8.922 7.998 -42.361 1.00 57.56 192 GLN A O 1
ATOM 1542 N N . LYS A 1 193 ? 7.425 8.767 -40.871 1.00 55.34 193 LYS A N 1
ATOM 1543 C CA . LYS A 1 193 ? 6.208 8.313 -41.573 1.00 55.34 193 LYS A CA 1
ATOM 1544 C C . LYS A 1 193 ? 5.637 9.305 -42.594 1.00 55.34 193 LYS A C 1
ATOM 1546 O O . LYS A 1 193 ? 4.551 9.059 -43.111 1.00 55.34 193 LYS A O 1
ATOM 1551 N N . ASP A 1 194 ? 6.324 10.406 -42.903 1.00 53.53 194 ASP A N 1
ATOM 1552 C CA . ASP A 1 194 ? 5.931 11.261 -44.031 1.00 53.53 194 ASP A CA 1
ATOM 1553 C C . ASP A 1 194 ? 6.211 10.522 -45.358 1.00 53.53 194 ASP A C 1
ATOM 1555 O O . ASP A 1 194 ? 7.213 10.758 -46.028 1.00 53.53 194 ASP A O 1
ATOM 1559 N N . GLU A 1 195 ? 5.291 9.634 -45.754 1.00 50.66 195 GLU A N 1
ATOM 1560 C CA . GLU A 1 195 ? 5.277 8.852 -47.010 1.00 50.66 195 GLU A CA 1
ATOM 1561 C C . GLU A 1 195 ? 5.261 9.717 -48.289 1.00 50.66 195 GLU A C 1
ATOM 1563 O O . GLU A 1 195 ? 5.256 9.199 -49.402 1.00 50.66 195 GLU A O 1
ATOM 1568 N N . GLN A 1 196 ? 5.245 11.045 -48.162 1.00 55.75 196 GLN A N 1
ATOM 1569 C CA . GLN A 1 196 ? 5.213 11.977 -49.292 1.00 55.75 196 GLN A CA 1
ATOM 1570 C C . GLN A 1 196 ? 6.609 12.411 -49.765 1.00 55.75 196 GLN A C 1
ATOM 1572 O O . GLN A 1 196 ? 6.719 13.081 -50.792 1.00 55.75 196 GLN A O 1
ATOM 1577 N N . GLN A 1 197 ? 7.676 12.053 -49.045 1.00 52.69 197 GLN A N 1
ATOM 1578 C CA . GLN A 1 197 ? 9.058 12.353 -49.428 1.00 52.69 197 GLN A CA 1
ATOM 1579 C C . GLN A 1 197 ? 9.743 11.042 -49.835 1.00 52.69 197 GLN A C 1
ATOM 1581 O O . GLN A 1 197 ? 9.923 10.151 -49.013 1.00 52.69 197 GLN A O 1
ATOM 1586 N N . ASN A 1 198 ? 10.115 10.917 -51.112 1.00 51.72 198 ASN A N 1
ATOM 1587 C CA . ASN A 1 198 ? 10.667 9.697 -51.725 1.00 51.72 198 ASN A CA 1
ATOM 1588 C C . ASN A 1 198 ? 12.075 9.289 -51.224 1.00 51.72 198 ASN A C 1
ATOM 1590 O O . ASN A 1 198 ? 12.720 8.448 -51.846 1.00 51.72 198 ASN A O 1
ATOM 1594 N N . GLU A 1 199 ? 12.570 9.857 -50.123 1.00 58.03 199 GLU A N 1
ATOM 1595 C CA . GLU A 1 199 ? 13.906 9.577 -49.596 1.00 58.03 199 GLU A CA 1
ATOM 1596 C C . GLU A 1 199 ? 13.913 9.680 -48.060 1.00 58.03 199 GLU A C 1
ATOM 1598 O O . GLU A 1 199 ? 13.363 10.639 -47.505 1.00 58.03 199 GLU A O 1
ATOM 1603 N N . PRO A 1 200 ? 14.499 8.707 -47.335 1.00 59.97 200 PRO A N 1
ATOM 1604 C CA . PRO A 1 200 ? 14.590 8.784 -45.883 1.00 59.97 200 PRO A CA 1
ATOM 1605 C C . PRO A 1 200 ? 15.465 9.979 -45.481 1.00 59.97 200 PRO A C 1
ATOM 1607 O O . PRO A 1 200 ? 16.637 10.050 -45.849 1.00 59.97 200 PRO A O 1
ATOM 1610 N N . LYS A 1 201 ? 14.894 10.910 -44.702 1.00 65.50 201 LYS A N 1
ATOM 1611 C CA . LYS A 1 201 ? 15.590 12.104 -44.193 1.00 65.50 201 LYS A CA 1
ATOM 1612 C C . LYS A 1 201 ? 16.916 11.723 -43.535 1.00 65.50 201 LYS A C 1
ATOM 1614 O O . LYS A 1 201 ? 16.989 10.786 -42.734 1.00 65.50 201 LYS A O 1
ATOM 1619 N N . THR A 1 202 ? 17.961 12.489 -43.821 1.00 78.06 202 THR A N 1
ATOM 1620 C CA . THR A 1 202 ? 19.281 12.264 -43.230 1.00 78.06 202 THR A CA 1
ATOM 1621 C C . THR A 1 202 ? 19.274 12.555 -41.724 1.00 78.06 202 THR A C 1
ATOM 1623 O O . THR A 1 202 ? 18.453 13.314 -41.203 1.00 78.06 202 THR A O 1
ATOM 1626 N N . HIS A 1 203 ? 20.223 11.974 -40.983 1.00 74.31 203 HIS A N 1
ATOM 1627 C CA . HIS A 1 203 ? 20.290 12.120 -39.522 1.00 74.31 203 HIS A CA 1
ATOM 1628 C C . HIS A 1 203 ? 20.375 13.589 -39.057 1.00 74.31 203 HIS A C 1
ATOM 1630 O O . HIS A 1 203 ? 19.778 13.970 -38.047 1.00 74.31 203 HIS A O 1
ATOM 1636 N N . LEU A 1 204 ? 21.087 14.432 -39.812 1.00 74.06 204 LEU A N 1
ATOM 1637 C CA . LEU A 1 204 ? 21.211 15.860 -39.516 1.00 74.06 204 LEU A CA 1
ATOM 1638 C C . LEU A 1 204 ? 19.907 16.624 -39.767 1.00 74.06 204 LEU A C 1
ATOM 1640 O O . LEU A 1 204 ? 19.560 17.502 -38.973 1.00 74.06 204 LEU A O 1
ATOM 1644 N N . GLU A 1 205 ? 19.169 16.272 -40.819 1.00 75.62 205 GLU A N 1
ATOM 1645 C CA . GLU A 1 205 ? 17.854 16.847 -41.117 1.00 75.62 205 GLU A CA 1
ATOM 1646 C C . GLU A 1 205 ? 16.838 16.480 -40.037 1.00 75.62 205 GLU A C 1
ATOM 1648 O O . GLU A 1 205 ? 16.146 17.360 -39.525 1.00 75.62 205 GLU A O 1
ATOM 1653 N N . LEU A 1 206 ? 16.840 15.221 -39.590 1.00 73.50 206 LEU A N 1
ATOM 1654 C CA . LEU A 1 206 ? 16.002 14.766 -38.481 1.00 73.50 206 LEU A CA 1
ATOM 1655 C C . LEU A 1 206 ? 16.292 15.562 -37.196 1.00 73.50 206 LEU A C 1
ATOM 1657 O O . LEU A 1 206 ? 15.376 16.025 -36.513 1.00 73.50 206 LEU A O 1
ATOM 1661 N N . MET A 1 207 ? 17.572 15.788 -36.873 1.00 71.50 207 MET A N 1
ATOM 1662 C CA . MET A 1 207 ? 17.959 16.618 -35.727 1.00 71.50 207 MET A CA 1
ATOM 1663 C C . MET A 1 207 ? 17.534 18.082 -35.880 1.00 71.50 207 MET A C 1
ATOM 1665 O O . MET A 1 207 ? 17.119 18.706 -34.898 1.00 71.50 207 MET A O 1
ATOM 1669 N N . ALA A 1 208 ? 17.649 18.655 -37.078 1.00 75.12 208 ALA A N 1
ATOM 1670 C CA . ALA A 1 208 ? 17.222 20.025 -37.346 1.00 75.12 208 ALA A CA 1
ATOM 1671 C C . ALA A 1 208 ? 15.703 20.181 -37.181 1.00 75.12 208 ALA A C 1
ATOM 1673 O O . ALA A 1 208 ? 15.249 21.142 -36.554 1.00 75.12 208 ALA A O 1
ATOM 1674 N N . GLU A 1 209 ? 14.936 19.202 -37.650 1.00 72.75 209 GLU A N 1
ATOM 1675 C CA . GLU A 1 209 ? 13.482 19.169 -37.542 1.00 72.75 209 GLU A CA 1
ATOM 1676 C C . GLU A 1 209 ? 13.018 18.996 -36.089 1.00 72.75 209 GLU A C 1
ATOM 1678 O O . GLU A 1 209 ? 12.156 19.746 -35.631 1.00 72.75 209 GLU A O 1
ATOM 1683 N N . MET A 1 210 ? 13.661 18.125 -35.299 1.00 70.31 210 MET A N 1
ATOM 1684 C CA . MET A 1 210 ? 13.405 18.030 -33.853 1.00 70.31 210 MET A CA 1
ATOM 1685 C C . MET A 1 210 ? 13.670 19.355 -33.124 1.00 70.31 210 MET A C 1
ATOM 1687 O O . MET A 1 210 ? 12.918 19.737 -32.221 1.00 70.31 210 MET A O 1
ATOM 1691 N N . ARG A 1 211 ? 14.739 20.074 -33.497 1.00 75.94 211 ARG A N 1
ATOM 1692 C CA . ARG A 1 211 ? 15.034 21.402 -32.932 1.00 75.94 211 ARG A CA 1
ATOM 1693 C C . ARG A 1 211 ? 13.979 22.427 -33.344 1.00 75.94 211 ARG A C 1
ATOM 1695 O O . ARG A 1 211 ? 13.600 23.253 -32.518 1.00 75.94 211 ARG A O 1
ATOM 1702 N N . ASP A 1 212 ? 13.500 22.396 -34.586 1.00 70.19 212 ASP A N 1
ATOM 1703 C CA . ASP A 1 212 ? 12.437 23.295 -35.054 1.00 70.19 212 ASP A CA 1
ATOM 1704 C C . ASP A 1 212 ? 11.100 23.008 -34.361 1.00 70.19 212 ASP A C 1
ATOM 1706 O O . ASP A 1 212 ? 10.435 23.923 -33.872 1.00 70.19 212 ASP A O 1
ATOM 1710 N N . TYR A 1 213 ? 10.770 21.730 -34.192 1.00 68.50 213 TYR A N 1
ATOM 1711 C CA . TYR A 1 213 ? 9.589 21.284 -33.468 1.00 68.50 213 TYR A CA 1
ATOM 1712 C C . TYR A 1 213 ? 9.582 21.750 -32.012 1.00 68.50 213 TYR A C 1
ATOM 1714 O O . TYR A 1 213 ? 8.566 22.237 -31.524 1.00 68.50 213 TYR A O 1
ATOM 1722 N N . LYS A 1 214 ? 10.724 21.645 -31.316 1.00 70.19 214 LYS A N 1
ATOM 1723 C CA . LYS A 1 214 ? 10.869 22.149 -29.941 1.00 70.19 214 LYS A CA 1
ATOM 1724 C C . LYS A 1 214 ? 10.757 23.674 -29.856 1.00 70.19 214 LYS A C 1
ATOM 1726 O O . LYS A 1 214 ? 10.342 24.189 -28.822 1.00 70.19 214 LYS A O 1
ATOM 1731 N N . ARG A 1 215 ? 11.122 24.402 -30.918 1.00 70.12 215 ARG A N 1
ATOM 1732 C CA . ARG A 1 215 ? 11.076 25.873 -30.951 1.00 70.12 215 ARG A CA 1
ATOM 1733 C C . ARG A 1 215 ? 9.683 26.438 -31.237 1.00 70.12 215 ARG A C 1
ATOM 1735 O O . ARG A 1 215 ? 9.384 27.536 -30.769 1.00 70.12 215 ARG A O 1
ATOM 1742 N N . ARG A 1 216 ? 8.817 25.741 -31.983 1.00 63.28 216 ARG A N 1
ATOM 1743 C CA . ARG A 1 216 ? 7.490 26.266 -32.365 1.00 63.28 216 ARG A CA 1
ATOM 1744 C C . ARG A 1 216 ? 6.389 25.814 -31.400 1.00 63.28 216 ARG A C 1
ATOM 1746 O O . ARG A 1 216 ? 6.157 24.625 -31.212 1.00 63.28 216 ARG A O 1
ATOM 1753 N N . ARG A 1 217 ? 5.632 26.769 -30.841 1.00 59.97 217 ARG A N 1
ATOM 1754 C CA . ARG A 1 217 ? 4.402 26.477 -30.075 1.00 59.97 217 ARG A CA 1
ATOM 1755 C C . ARG A 1 217 ? 3.361 25.796 -30.975 1.00 59.97 217 ARG A C 1
ATOM 1757 O O . ARG A 1 217 ? 3.145 26.238 -32.104 1.00 59.97 217 ARG A O 1
ATOM 1764 N N . GLN A 1 218 ? 2.674 24.774 -30.453 1.00 57.31 218 GLN A N 1
ATOM 1765 C CA . GLN A 1 218 ? 1.701 23.955 -31.198 1.00 57.31 218 GLN A CA 1
ATOM 1766 C C . GLN A 1 218 ? 0.626 24.777 -31.936 1.00 57.31 218 GLN A C 1
ATOM 1768 O O . GLN A 1 218 ? 0.259 24.432 -33.056 1.00 57.31 218 GLN A O 1
ATOM 1773 N N . SER A 1 219 ? 0.183 25.908 -31.378 1.00 56.75 219 SER A N 1
ATOM 1774 C CA . SER A 1 219 ? -0.820 26.790 -31.997 1.00 56.75 219 SER A CA 1
ATOM 1775 C C . SER A 1 219 ? -0.383 27.434 -33.325 1.00 56.75 219 SER A C 1
ATOM 1777 O O . SER A 1 219 ? -1.235 27.799 -34.135 1.00 56.75 219 SER A O 1
ATOM 1779 N N . TYR A 1 220 ? 0.923 27.546 -33.588 1.00 52.69 220 TYR A N 1
ATOM 1780 C CA . TYR A 1 220 ? 1.479 28.096 -34.834 1.00 52.69 220 TYR A CA 1
ATOM 1781 C C . TYR A 1 220 ? 1.827 27.021 -35.869 1.00 52.69 220 TYR A C 1
ATOM 1783 O O . TYR A 1 220 ? 2.298 27.331 -36.963 1.00 52.69 220 TYR A O 1
ATOM 1791 N N . ARG A 1 221 ? 1.612 25.748 -35.535 1.00 57.62 221 ARG A N 1
ATOM 1792 C CA . ARG A 1 221 ? 2.085 24.620 -36.334 1.00 57.62 221 ARG A CA 1
ATOM 1793 C C . ARG A 1 221 ? 1.199 24.295 -37.536 1.00 57.62 221 ARG A C 1
ATOM 1795 O O . ARG A 1 221 ? 1.719 23.876 -38.560 1.00 57.62 221 ARG A O 1
ATOM 1802 N N . ALA A 1 222 ? -0.104 24.558 -37.445 1.00 50.88 222 ALA A N 1
ATOM 1803 C CA . ALA A 1 222 ? -1.060 24.316 -38.532 1.00 50.88 222 ALA A CA 1
ATOM 1804 C C . ALA A 1 222 ? -1.327 25.548 -39.424 1.00 50.88 222 ALA A C 1
ATOM 1806 O O . ALA A 1 222 ? -1.989 25.428 -40.448 1.00 50.88 222 ALA A O 1
ATOM 1807 N N . LYS A 1 223 ? -0.826 26.741 -39.066 1.00 51.78 223 LYS A N 1
ATOM 1808 C CA . LYS A 1 223 ? -1.186 28.004 -39.748 1.00 51.78 223 LYS A CA 1
ATOM 1809 C C . LYS A 1 223 ? -0.226 28.456 -40.859 1.00 51.78 223 LYS A C 1
ATOM 1811 O O . LYS A 1 223 ? -0.530 29.422 -41.546 1.00 51.78 223 LYS A O 1
ATOM 1816 N N . ASN A 1 224 ? 0.898 27.766 -41.076 1.00 50.38 224 ASN A N 1
ATOM 1817 C CA . ASN A 1 224 ? 1.972 28.253 -41.960 1.00 50.38 224 ASN A CA 1
ATOM 1818 C C . ASN A 1 224 ? 2.170 27.448 -43.256 1.00 50.38 224 ASN A C 1
ATOM 1820 O O . ASN A 1 224 ? 3.177 27.645 -43.935 1.00 50.38 224 ASN A O 1
ATOM 1824 N N . VAL A 1 225 ? 1.214 26.595 -43.640 1.00 53.50 225 VAL A N 1
ATOM 1825 C CA . VAL A 1 225 ? 1.297 25.768 -44.865 1.00 53.50 225 VAL A CA 1
ATOM 1826 C C . VAL A 1 225 ? 1.406 26.616 -46.153 1.00 53.50 225 VAL A C 1
ATOM 1828 O O . VAL A 1 225 ? 1.840 26.115 -47.185 1.00 53.50 225 VAL A O 1
ATOM 1831 N N . HIS A 1 226 ? 1.130 27.926 -46.101 1.00 49.09 226 HIS A N 1
ATOM 1832 C CA . HIS A 1 226 ? 1.226 28.822 -47.263 1.00 49.09 226 HIS A CA 1
ATOM 1833 C C . HIS A 1 226 ? 2.353 29.870 -47.222 1.00 49.09 226 HIS A C 1
ATOM 1835 O O . HIS A 1 226 ? 2.478 30.639 -48.169 1.00 49.09 226 HIS A O 1
ATOM 1841 N N . ILE A 1 227 ? 3.199 29.917 -46.184 1.00 52.78 227 ILE A N 1
ATOM 1842 C CA . ILE A 1 227 ? 4.192 31.008 -46.034 1.00 52.78 227 ILE A CA 1
ATOM 1843 C C . ILE A 1 227 ? 5.574 30.650 -46.620 1.00 52.78 227 ILE A C 1
ATOM 1845 O O . ILE A 1 227 ? 6.396 31.530 -46.865 1.00 52.78 227 ILE A O 1
ATOM 1849 N N . THR A 1 228 ? 5.856 29.376 -46.909 1.00 49.47 228 THR A N 1
ATOM 1850 C CA . THR A 1 228 ? 7.198 28.938 -47.345 1.00 49.47 228 THR A CA 1
ATOM 1851 C C . THR A 1 228 ? 7.460 29.015 -48.851 1.00 49.47 228 THR A C 1
ATOM 1853 O O . THR A 1 228 ? 8.584 28.755 -49.269 1.00 49.47 228 THR A O 1
ATOM 1856 N N . LYS A 1 229 ? 6.501 29.438 -49.686 1.00 50.06 229 LYS A N 1
ATOM 1857 C CA . LYS A 1 229 ? 6.773 29.712 -51.108 1.00 50.06 229 LYS A CA 1
ATOM 1858 C C . LYS A 1 229 ? 7.255 31.154 -51.302 1.00 50.06 229 LYS A C 1
ATOM 1860 O O . LYS A 1 229 ? 6.532 31.985 -51.838 1.00 50.06 229 LYS A O 1
ATOM 1865 N N . LYS A 1 230 ? 8.481 31.464 -50.869 1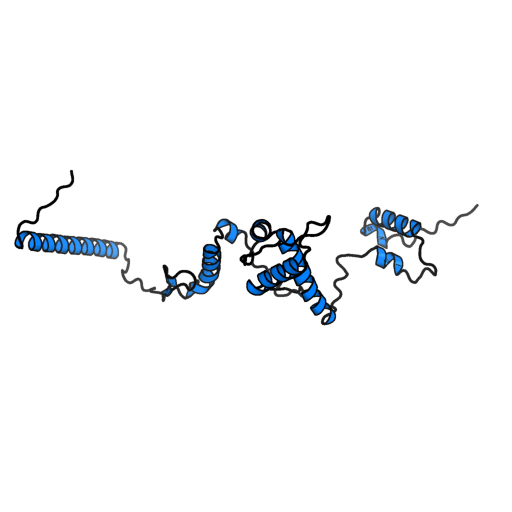.00 55.22 230 LYS A N 1
ATOM 1866 C CA . LYS A 1 230 ? 9.204 32.630 -51.403 1.00 55.22 230 LYS A CA 1
ATOM 1867 C C . LYS A 1 230 ? 9.770 32.228 -52.763 1.00 55.22 230 LYS A C 1
ATOM 1869 O O . LYS A 1 230 ? 10.693 31.422 -52.823 1.00 55.22 230 LYS A O 1
ATOM 1874 N N . SER A 1 231 ? 9.182 32.741 -53.840 1.00 55.06 231 SER A N 1
ATOM 1875 C CA . SER A 1 231 ? 9.762 32.668 -55.181 1.00 55.06 231 SER A CA 1
ATOM 1876 C C . SER A 1 231 ? 11.104 33.394 -55.169 1.00 55.06 231 SER A C 1
ATOM 1878 O O . SER A 1 231 ? 11.159 34.584 -54.862 1.00 55.06 231 SER A O 1
ATOM 1880 N N . TYR A 1 232 ? 12.175 32.665 -55.459 1.00 44.34 232 TYR A N 1
ATOM 1881 C CA . TYR A 1 232 ? 13.478 33.247 -55.744 1.00 44.34 232 TYR A CA 1
ATOM 1882 C C . TYR A 1 232 ? 13.394 33.876 -57.142 1.00 44.34 232 TYR A C 1
ATOM 1884 O O . TYR A 1 232 ? 13.068 33.182 -58.102 1.00 44.34 232 TYR A O 1
ATOM 1892 N N . THR A 1 233 ? 13.632 35.177 -57.249 1.00 44.12 233 THR A N 1
ATOM 1893 C CA . THR A 1 233 ? 13.949 35.849 -58.516 1.00 44.12 233 THR A CA 1
ATOM 1894 C C . THR A 1 233 ? 15.325 36.474 -58.347 1.00 44.12 233 THR A C 1
ATOM 1896 O O . THR A 1 233 ? 15.565 37.091 -57.306 1.00 44.12 233 THR A O 1
ATOM 1899 N N . GLU A 1 234 ? 16.193 36.212 -59.326 1.00 43.09 234 GLU A N 1
ATOM 1900 C CA . GLU A 1 234 ? 17.601 36.636 -59.415 1.00 43.09 234 GLU A CA 1
ATOM 1901 C C . GLU A 1 234 ? 17.800 38.153 -59.320 1.00 43.09 234 GLU A C 1
ATOM 1903 O O . GLU A 1 234 ? 16.926 38.906 -59.815 1.00 43.09 234 GLU A O 1
#

Radius of gyration: 36.24 Å; chains: 1; bounding box: 64×53×123 Å

Organism: NCBI:txid54343

InterPro domains:
  IPR022776 TRM13/UPF0224 family, U11-48K-like CHHC zinc finger domain [PF05253] (50-73)
  IPR022776 TRM13/UPF0224 family, U11-48K-like CHHC zinc finger domain [PS51800] (50-77)
  IPR036236 Zinc finger C2H2 superfamily [SSF57667] (49-80)
  IPR051591 UPF0224 (FAM112) RNA Processing [PTHR21402] (44-234)